Protein AF-A0A9N9QT59-F1 (afdb_monomer_lite)

InterPro domains:
  IPR048256 Tektin-like [PF03148] (142-280)

Structure (mmCIF, N/CA/C/O backbone):
data_AF-A0A9N9QT59-F1
#
_entry.id   AF-A0A9N9QT59-F1
#
loop_
_atom_site.group_PDB
_atom_site.id
_atom_site.type_symbol
_atom_site.label_atom_id
_atom_site.label_alt_id
_atom_site.label_comp_id
_atom_site.label_asym_id
_atom_site.label_entity_id
_atom_site.label_seq_id
_atom_site.pdbx_PDB_ins_code
_atom_site.Cartn_x
_atom_site.Cartn_y
_atom_site.Cartn_z
_atom_site.occupancy
_atom_site.B_iso_or_equiv
_atom_site.auth_seq_id
_atom_site.auth_comp_id
_atom_site.auth_asym_id
_atom_site.auth_atom_id
_atom_site.pdbx_PDB_model_num
ATOM 1 N N . MET A 1 1 ? -75.454 -5.378 49.233 1.00 40.62 1 MET A N 1
ATOM 2 C CA . MET A 1 1 ? -75.699 -3.968 48.861 1.00 40.62 1 MET A CA 1
ATOM 3 C C . MET A 1 1 ? -74.467 -3.458 48.138 1.00 40.62 1 MET A C 1
ATOM 5 O O . MET A 1 1 ? -73.363 -3.658 48.623 1.00 40.62 1 MET A O 1
ATOM 9 N N . PHE A 1 2 ? -74.668 -2.928 46.936 1.00 54.94 2 PHE A N 1
ATOM 10 C CA . PHE A 1 2 ? -73.637 -2.452 46.021 1.00 54.94 2 PHE A CA 1
ATOM 11 C C . PHE A 1 2 ? -72.918 -1.218 46.574 1.00 54.94 2 PHE A C 1
ATOM 13 O O . PHE A 1 2 ? -73.584 -0.258 46.935 1.00 54.94 2 PHE A O 1
ATOM 20 N N . CYS A 1 3 ? -71.586 -1.204 46.520 1.00 44.06 3 CYS A N 1
ATOM 21 C CA . CYS A 1 3 ? -70.824 0.040 46.405 1.00 44.06 3 CYS A CA 1
ATOM 22 C C . CYS A 1 3 ? -69.630 -0.184 45.471 1.00 44.06 3 CYS A C 1
ATOM 24 O O . CYS A 1 3 ? -68.513 -0.476 45.889 1.00 44.06 3 CYS A O 1
ATOM 26 N N . LYS A 1 4 ? -69.907 -0.064 44.165 1.00 53.88 4 LYS A N 1
ATOM 27 C CA . LYS A 1 4 ? -68.907 0.276 43.151 1.00 53.88 4 LYS A CA 1
ATOM 28 C C . LYS A 1 4 ? -68.477 1.719 43.427 1.00 53.88 4 LYS A C 1
ATOM 30 O O . LYS A 1 4 ? -69.173 2.643 43.021 1.00 53.88 4 LYS A O 1
ATOM 35 N N . SER A 1 5 ? -67.367 1.908 44.136 1.00 47.53 5 SER A N 1
ATOM 36 C CA . SER A 1 5 ? -66.719 3.217 44.224 1.00 47.53 5 SER A CA 1
ATOM 37 C C . SER A 1 5 ? -65.780 3.356 43.033 1.00 47.53 5 SER A C 1
ATOM 39 O O . SER A 1 5 ? -64.722 2.729 42.976 1.00 47.53 5 SER A O 1
ATOM 41 N N . GLY A 1 6 ? -66.232 4.117 42.039 1.00 54.16 6 GLY A N 1
ATOM 42 C CA . GLY A 1 6 ? -65.448 4.484 40.873 1.00 54.16 6 GLY A CA 1
ATOM 43 C C . GLY A 1 6 ? -64.295 5.396 41.271 1.00 54.16 6 GLY A C 1
ATOM 44 O O . GLY A 1 6 ? -64.511 6.522 41.707 1.00 54.16 6 GLY A O 1
ATOM 45 N N . TYR A 1 7 ? -63.070 4.920 41.066 1.00 52.06 7 TYR A N 1
ATOM 46 C CA . TYR A 1 7 ? -61.886 5.770 40.991 1.00 52.06 7 TYR A CA 1
ATOM 47 C C . TYR A 1 7 ? -61.733 6.273 39.552 1.00 52.06 7 TYR A C 1
ATOM 49 O O . TYR A 1 7 ? -60.868 5.834 38.801 1.00 52.06 7 TYR A O 1
ATOM 57 N N . LEU A 1 8 ? -62.616 7.188 39.160 1.00 51.44 8 LEU A N 1
ATOM 58 C CA . LEU A 1 8 ? -62.378 8.110 38.053 1.00 51.44 8 LEU A CA 1
ATOM 59 C C . LEU A 1 8 ? -61.827 9.392 38.682 1.00 51.44 8 LEU A C 1
ATOM 61 O O . LEU A 1 8 ? -62.557 10.079 39.389 1.00 51.44 8 LEU A O 1
ATOM 65 N N . GLY A 1 9 ? -60.541 9.685 38.471 1.00 50.44 9 GLY A N 1
ATOM 66 C CA . GLY A 1 9 ? -59.967 10.986 38.844 1.00 50.44 9 GLY A CA 1
ATOM 67 C C . GLY A 1 9 ? -58.707 10.976 39.710 1.00 50.44 9 GLY A C 1
ATOM 68 O O . GLY A 1 9 ? -58.413 11.989 40.337 1.00 50.44 9 GLY A O 1
ATOM 69 N N . CYS A 1 10 ? -57.933 9.887 39.767 1.00 51.69 10 CYS A N 1
ATOM 70 C CA . CYS A 1 10 ? -56.587 9.994 40.335 1.00 51.69 10 CYS A CA 1
ATOM 71 C C . CYS A 1 10 ? -55.632 10.547 39.266 1.00 51.69 10 CYS A C 1
ATOM 73 O O . CYS A 1 10 ? -55.245 9.828 38.345 1.00 51.69 10 CYS A O 1
ATOM 75 N N . ALA A 1 11 ? -55.251 11.821 39.398 1.00 54.81 11 ALA A N 1
ATOM 76 C CA . ALA A 1 11 ? -54.325 12.512 38.492 1.00 54.81 11 ALA A CA 1
ATOM 77 C C . ALA A 1 11 ? -52.958 11.807 38.341 1.00 54.81 11 ALA A C 1
ATOM 79 O O . ALA A 1 11 ? -52.277 12.004 37.342 1.00 54.81 11 ALA A O 1
ATOM 80 N N . ARG A 1 12 ? -52.600 10.909 39.273 1.00 56.69 12 ARG A N 1
ATOM 81 C CA . ARG A 1 12 ? -51.346 10.139 39.241 1.00 56.69 12 ARG A CA 1
ATOM 82 C C . ARG A 1 12 ? -51.179 9.262 37.998 1.00 56.69 12 ARG A C 1
ATOM 84 O O . ARG A 1 12 ? -50.060 9.087 37.545 1.00 56.69 12 ARG A O 1
ATOM 91 N N . GLY A 1 13 ? -52.267 8.755 37.413 1.00 67.94 13 GLY A N 1
ATOM 92 C CA . GLY A 1 13 ? -52.162 7.929 36.205 1.00 67.94 13 GLY A CA 1
ATOM 93 C C . GLY A 1 13 ? -51.775 8.720 34.952 1.00 67.94 13 GLY A C 1
ATOM 94 O O . GLY A 1 13 ? -51.190 8.160 34.030 1.00 67.94 13 GLY A O 1
ATOM 95 N N . VAL A 1 14 ? -52.090 10.019 34.912 1.00 79.00 14 VAL A N 1
ATOM 96 C CA . VAL A 1 14 ? -51.817 10.872 33.746 1.00 79.00 14 VAL A CA 1
ATOM 97 C C . VAL A 1 14 ? -50.344 11.276 33.702 1.00 79.00 14 VAL A C 1
ATOM 99 O O . VAL A 1 14 ? -49.752 11.266 32.626 1.00 79.00 14 VAL A O 1
ATOM 102 N N . ASP A 1 15 ? -49.737 11.559 34.857 1.00 82.19 15 ASP A N 1
ATOM 103 C CA . ASP A 1 15 ? -48.312 11.896 34.944 1.00 82.19 15 ASP A CA 1
ATOM 104 C C . ASP A 1 15 ? -47.415 10.688 34.628 1.00 82.19 15 ASP A C 1
ATOM 106 O O . ASP A 1 15 ? -46.435 10.826 33.895 1.00 82.19 15 ASP A O 1
ATOM 110 N N . ASP A 1 16 ? -47.791 9.488 35.085 1.00 81.62 16 ASP A N 1
ATOM 111 C CA . ASP A 1 16 ? -47.081 8.248 34.744 1.00 81.62 16 ASP A CA 1
ATOM 112 C C . ASP A 1 16 ? -47.167 7.945 33.238 1.00 81.62 16 ASP A C 1
ATOM 114 O O . ASP A 1 16 ? -46.166 7.599 32.608 1.00 81.62 16 ASP A O 1
ATOM 118 N N . LEU A 1 17 ? -48.347 8.131 32.630 1.00 79.94 17 LEU A N 1
ATOM 119 C CA . LEU A 1 17 ? -48.533 7.990 31.182 1.00 79.94 17 LEU A CA 1
ATOM 120 C C . LEU A 1 17 ? -47.731 9.027 30.392 1.00 79.94 17 LEU A C 1
ATOM 122 O O . LEU A 1 17 ? -47.165 8.683 29.355 1.00 79.94 17 LEU A O 1
ATOM 126 N N . ARG A 1 18 ? -47.652 10.272 30.875 1.00 88.25 18 ARG A N 1
ATOM 127 C CA . ARG A 1 18 ? -46.832 11.321 30.258 1.00 88.25 18 ARG A CA 1
ATOM 128 C C . ARG A 1 18 ? -45.346 10.965 30.327 1.00 88.25 18 ARG A C 1
ATOM 130 O O . ARG A 1 18 ? -44.682 11.013 29.304 1.00 88.25 18 ARG A O 1
ATOM 137 N N . CYS A 1 19 ? -44.854 10.502 31.474 1.00 88.50 19 CYS A N 1
ATOM 138 C CA . CYS A 1 19 ? -43.456 10.095 31.641 1.00 88.50 19 CYS A CA 1
ATOM 139 C C . CYS A 1 19 ? -43.079 8.901 30.740 1.00 88.50 19 CYS A C 1
ATOM 141 O O . CYS A 1 19 ? -42.007 8.880 30.136 1.00 88.50 19 CYS A O 1
ATOM 143 N N . ILE A 1 20 ? -43.979 7.920 30.593 1.00 88.88 20 ILE A N 1
ATOM 144 C CA . ILE A 1 20 ? -43.793 6.802 29.655 1.00 88.88 20 ILE A CA 1
ATOM 145 C C . ILE A 1 20 ? -43.789 7.300 28.205 1.00 88.88 20 ILE A C 1
ATOM 147 O O . ILE A 1 20 ? -42.952 6.853 27.425 1.00 88.88 20 ILE A O 1
ATOM 151 N N . ASN A 1 21 ? -44.695 8.217 27.848 1.00 91.75 21 ASN A N 1
ATOM 152 C CA . ASN A 1 21 ? -44.757 8.807 26.510 1.00 91.75 21 ASN A CA 1
ATOM 153 C C . ASN A 1 21 ? -43.477 9.584 26.179 1.00 91.75 21 ASN A C 1
ATOM 155 O O . ASN A 1 21 ? -42.891 9.358 25.126 1.00 91.75 21 ASN A O 1
ATOM 159 N N . ASP A 1 22 ? -43.000 10.417 27.103 1.00 93.50 22 ASP A N 1
ATOM 160 C CA . ASP A 1 22 ? -41.771 11.192 26.936 1.00 93.50 22 ASP A CA 1
ATOM 161 C C . ASP A 1 22 ? -40.551 10.273 26.787 1.00 93.50 22 ASP A C 1
ATOM 163 O O . ASP A 1 22 ? -39.707 10.505 25.923 1.00 93.50 22 ASP A O 1
ATOM 167 N N . ARG A 1 23 ? -40.482 9.179 27.562 1.00 94.56 23 ARG A N 1
ATOM 168 C CA . ARG A 1 23 ? -39.410 8.180 27.435 1.00 94.56 23 ARG A CA 1
ATOM 169 C C . ARG A 1 23 ? -39.451 7.451 26.092 1.00 94.56 23 ARG A C 1
ATOM 171 O O . ARG A 1 23 ? -38.413 7.301 25.462 1.00 94.56 23 ARG A O 1
ATOM 178 N N . LEU A 1 24 ? -40.633 7.016 25.650 1.00 89.94 24 LEU A N 1
ATOM 179 C CA . LEU A 1 24 ? -40.808 6.370 24.345 1.00 89.94 24 LEU A CA 1
ATOM 180 C C . LEU A 1 24 ? -40.475 7.325 23.196 1.00 89.94 24 LEU A C 1
ATOM 182 O O . LEU A 1 24 ? -39.818 6.915 22.248 1.00 89.94 24 LEU A O 1
ATOM 186 N N . ASN A 1 25 ? -40.876 8.594 23.285 1.00 90.44 25 ASN A N 1
ATOM 187 C CA . ASN A 1 25 ? -40.494 9.600 22.297 1.00 90.44 25 ASN A CA 1
ATOM 188 C C . ASN A 1 25 ? -38.979 9.823 22.283 1.00 90.44 25 ASN A C 1
ATOM 190 O O . ASN A 1 25 ? -38.409 9.939 21.203 1.00 90.44 25 ASN A O 1
ATOM 194 N N . ALA A 1 26 ? -38.320 9.848 23.445 1.00 91.81 26 ALA A N 1
ATOM 195 C CA . ALA A 1 26 ? -36.866 9.965 23.518 1.00 91.81 26 ALA A CA 1
ATOM 196 C C . ALA A 1 26 ? -36.163 8.760 22.868 1.00 91.81 26 ALA A C 1
ATOM 198 O O . ALA A 1 26 ? -35.286 8.962 22.035 1.00 91.81 26 ALA A O 1
ATOM 199 N N . GLU A 1 27 ? -36.604 7.532 23.170 1.00 90.00 27 GLU A N 1
ATOM 200 C CA . GLU A 1 27 ? -36.079 6.302 22.552 1.00 90.00 27 GLU A CA 1
ATOM 201 C C . GLU A 1 27 ? -36.305 6.289 21.029 1.00 90.00 27 GLU A C 1
ATOM 203 O O . GLU A 1 27 ? -35.400 5.942 20.275 1.00 90.00 27 GLU A O 1
ATOM 208 N N . VAL A 1 28 ? -37.481 6.712 20.548 1.00 88.19 28 VAL A N 1
ATOM 209 C CA . VAL A 1 28 ? -37.772 6.802 19.105 1.00 88.19 28 VAL A CA 1
ATOM 210 C C . VAL A 1 28 ? -36.888 7.847 18.422 1.00 88.19 28 VAL A C 1
ATOM 212 O O . VAL A 1 28 ? -36.381 7.592 17.332 1.00 88.19 28 VAL A O 1
ATOM 215 N N . VAL A 1 29 ? -36.677 9.011 19.041 1.00 87.00 29 VAL A N 1
ATOM 216 C CA . VAL A 1 29 ? -35.794 10.057 18.497 1.00 87.00 29 VAL A CA 1
ATOM 217 C C . VAL A 1 29 ? -34.340 9.583 18.459 1.00 87.00 29 VAL A C 1
ATOM 219 O O . VAL A 1 29 ? -33.665 9.800 17.455 1.00 87.00 29 VAL A O 1
ATOM 222 N N . GLU A 1 30 ? -33.866 8.901 19.502 1.00 87.75 30 GLU A N 1
ATOM 223 C CA . GLU A 1 30 ? -32.521 8.316 19.549 1.00 87.75 30 GLU A CA 1
ATOM 224 C C . GLU A 1 30 ? -32.339 7.261 18.449 1.00 87.75 30 GLU A C 1
ATOM 226 O O . GLU A 1 30 ? -31.386 7.332 17.678 1.00 87.75 30 GLU A O 1
ATOM 231 N N . GLN A 1 31 ? -33.313 6.364 18.276 1.00 84.81 31 GLN A N 1
ATOM 232 C CA . GLN A 1 31 ? -33.275 5.325 17.245 1.00 84.81 31 GLN A CA 1
ATOM 233 C C . GLN A 1 31 ? -33.327 5.900 15.815 1.00 84.81 31 GLN A C 1
ATOM 235 O O . GLN A 1 31 ? -32.670 5.385 14.906 1.00 84.81 31 GLN A O 1
ATOM 240 N N . ILE A 1 32 ? -34.080 6.988 15.599 1.00 82.75 32 ILE A N 1
ATOM 241 C CA . ILE A 1 32 ? -34.084 7.726 14.326 1.00 82.75 32 ILE A CA 1
ATOM 242 C C . ILE A 1 32 ? -32.719 8.379 14.080 1.00 82.75 32 ILE A C 1
ATOM 244 O O . ILE A 1 32 ? -32.212 8.289 12.962 1.00 82.75 32 ILE A O 1
ATOM 248 N N . ASN A 1 33 ? -32.112 8.993 15.099 1.00 83.56 33 ASN A N 1
ATOM 249 C CA . ASN A 1 33 ? -30.789 9.607 14.983 1.00 83.56 33 ASN A CA 1
ATOM 250 C C . ASN A 1 33 ? -29.703 8.568 14.673 1.00 83.56 33 ASN A C 1
ATOM 252 O O . ASN A 1 33 ? -28.940 8.773 13.733 1.00 83.56 33 ASN A O 1
ATOM 256 N N . 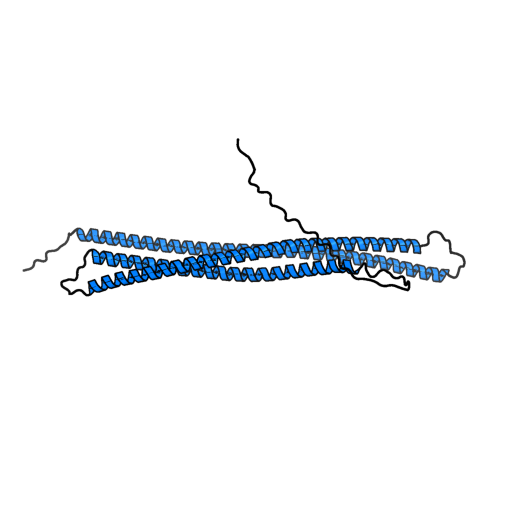GLU A 1 34 ? -29.680 7.429 15.372 1.00 81.56 34 GLU A N 1
ATOM 257 C CA . GLU A 1 34 ? -28.754 6.322 15.082 1.00 81.56 34 GLU A CA 1
ATOM 258 C C . GLU A 1 34 ? -28.930 5.806 13.642 1.00 81.56 34 GLU A C 1
ATOM 260 O O . GLU A 1 34 ? -27.958 5.559 12.924 1.00 81.56 34 GLU A O 1
ATOM 265 N N . SER A 1 35 ? -30.178 5.682 13.173 1.00 86.19 35 SER A N 1
ATOM 266 C CA . SER A 1 35 ? -30.457 5.273 11.794 1.00 86.19 35 SER A CA 1
ATOM 267 C C . SER A 1 35 ? -30.014 6.317 10.765 1.00 86.19 35 SER A C 1
ATOM 269 O O . SER A 1 35 ? -29.587 5.940 9.671 1.00 86.19 35 SER A O 1
ATOM 271 N N . GLN A 1 36 ? -30.137 7.611 11.070 1.00 85.12 36 GLN A N 1
ATOM 272 C CA . GLN A 1 36 ? -29.653 8.689 10.206 1.00 85.12 36 GLN A CA 1
ATOM 273 C C . GLN A 1 36 ? -28.125 8.718 10.161 1.00 85.12 36 GLN A C 1
ATOM 275 O O . GLN A 1 36 ? -27.559 8.844 9.077 1.00 85.12 36 GLN A O 1
ATOM 280 N N . GLU A 1 37 ? -27.459 8.528 11.298 1.00 84.12 37 GLU A N 1
ATOM 281 C CA . GLU A 1 37 ? -26.003 8.441 11.383 1.00 84.12 37 GLU A CA 1
ATOM 282 C C . GLU A 1 37 ? -25.465 7.264 10.560 1.00 84.12 37 GLU A C 1
ATOM 284 O O . GLU A 1 37 ? -24.579 7.447 9.726 1.00 84.12 37 GLU A O 1
ATOM 289 N N . LEU A 1 38 ? -26.075 6.080 10.678 1.00 78.06 38 LEU A N 1
ATOM 290 C CA . LEU A 1 38 ? -25.733 4.919 9.849 1.00 78.06 38 LEU A CA 1
ATOM 291 C C . LEU A 1 38 ? -25.952 5.171 8.350 1.00 78.06 38 LEU A C 1
ATOM 293 O O . LEU A 1 38 ? -25.146 4.727 7.528 1.00 78.06 38 LEU A O 1
ATOM 297 N N . MET A 1 39 ? -27.021 5.880 7.971 1.00 82.56 39 MET A N 1
ATOM 298 C CA . MET A 1 39 ? -27.234 6.277 6.574 1.00 82.56 39 MET A CA 1
ATOM 299 C C . MET A 1 39 ? -26.161 7.256 6.091 1.00 82.56 39 MET A C 1
ATOM 301 O O . MET A 1 39 ? -25.667 7.091 4.976 1.00 82.56 39 MET A O 1
ATOM 305 N N . MET A 1 40 ? -25.763 8.230 6.914 1.00 87.19 40 MET A N 1
ATOM 306 C CA . MET A 1 40 ? -24.689 9.166 6.574 1.00 87.19 40 MET A CA 1
ATOM 307 C C . MET A 1 40 ? -23.343 8.454 6.430 1.00 87.19 40 MET A C 1
ATOM 309 O O . MET A 1 40 ? -22.654 8.680 5.439 1.00 87.19 40 MET A O 1
ATOM 313 N N . ILE A 1 41 ? -22.992 7.548 7.352 1.00 81.25 41 ILE A N 1
ATOM 314 C CA . ILE A 1 41 ? -21.749 6.762 7.287 1.00 81.25 41 ILE A CA 1
ATOM 315 C C . ILE A 1 41 ? -21.728 5.893 6.023 1.00 81.25 41 ILE A C 1
ATOM 317 O O . ILE A 1 41 ? -20.723 5.871 5.315 1.00 81.25 41 ILE A O 1
ATOM 321 N N . ASN A 1 42 ? -22.837 5.225 5.687 1.00 78.88 42 ASN A N 1
ATOM 322 C CA . ASN A 1 42 ? -22.925 4.435 4.456 1.00 78.88 42 ASN A CA 1
ATOM 323 C C . ASN A 1 42 ? -22.854 5.300 3.188 1.00 78.88 42 ASN A C 1
ATOM 325 O O . ASN A 1 42 ? -22.199 4.899 2.225 1.00 78.88 42 ASN A O 1
ATOM 329 N N . SER A 1 43 ? -23.496 6.476 3.170 1.00 83.25 43 SER A N 1
ATOM 330 C CA . SER A 1 43 ? -23.393 7.414 2.041 1.00 83.25 43 SER A CA 1
ATOM 331 C C . SER A 1 43 ? -21.956 7.887 1.864 1.00 83.25 43 SER A C 1
ATOM 333 O O . SER A 1 43 ? -21.412 7.798 0.767 1.00 83.25 43 SER A O 1
ATOM 335 N N . PHE A 1 44 ? -21.308 8.286 2.960 1.00 83.50 44 PHE A N 1
ATOM 336 C CA . PHE A 1 44 ? -19.926 8.744 2.961 1.00 83.50 44 PHE A CA 1
ATOM 337 C C . PHE A 1 44 ? -18.954 7.646 2.515 1.00 83.50 44 PHE A C 1
ATOM 339 O O . PHE A 1 44 ? -18.100 7.887 1.666 1.00 83.50 44 PHE A O 1
ATOM 346 N N . ALA A 1 45 ? -19.108 6.418 3.018 1.00 75.56 45 ALA A N 1
ATOM 347 C CA . ALA A 1 45 ? -18.302 5.280 2.581 1.00 75.56 45 ALA A CA 1
ATOM 348 C C . ALA A 1 45 ? -18.490 5.002 1.081 1.00 75.56 45 ALA A C 1
ATOM 350 O O . ALA A 1 45 ? -17.518 4.743 0.370 1.00 75.56 45 ALA A O 1
ATOM 351 N N . ARG A 1 46 ? -19.725 5.106 0.571 1.00 83.06 46 ARG A N 1
ATOM 352 C CA . ARG A 1 46 ? -20.012 4.932 -0.858 1.00 83.06 46 ARG A CA 1
ATOM 353 C C . ARG A 1 46 ? -19.376 6.030 -1.709 1.00 83.06 46 ARG A C 1
ATOM 355 O O . ARG A 1 46 ? -18.762 5.716 -2.723 1.00 83.06 46 ARG A O 1
ATOM 362 N N . GLU A 1 47 ? -19.508 7.286 -1.299 1.00 85.50 47 GLU A N 1
ATOM 363 C CA . GLU A 1 47 ? -18.928 8.444 -1.986 1.00 85.50 47 GLU A CA 1
ATOM 364 C C . GLU A 1 47 ? -17.395 8.405 -1.969 1.00 85.50 47 GLU A C 1
ATOM 366 O O . GLU A 1 47 ? -16.765 8.646 -2.998 1.00 85.50 47 GLU A O 1
ATOM 371 N N . SER A 1 48 ? -16.794 8.020 -0.839 1.00 83.12 48 SER A N 1
ATOM 372 C CA . SER A 1 48 ? -15.347 7.829 -0.701 1.00 83.12 48 SER A CA 1
ATOM 373 C C . SER A 1 48 ? -14.835 6.724 -1.631 1.00 83.12 48 SER A C 1
ATOM 375 O O . SER A 1 48 ? -13.896 6.944 -2.398 1.00 83.12 48 SER A O 1
ATOM 377 N N . ASN A 1 49 ? -15.505 5.567 -1.655 1.00 85.69 49 ASN A N 1
ATOM 378 C CA . ASN A 1 49 ? -15.157 4.468 -2.559 1.00 85.69 49 ASN A CA 1
ATOM 379 C C . ASN A 1 49 ? -15.315 4.867 -4.036 1.00 85.69 49 ASN A C 1
ATOM 381 O O . ASN A 1 49 ? -14.471 4.532 -4.867 1.00 85.69 49 ASN A O 1
ATOM 385 N N . GLU A 1 50 ? -16.376 5.605 -4.378 1.00 88.75 50 GLU A N 1
ATOM 386 C CA . GLU A 1 50 ? -16.596 6.110 -5.736 1.00 88.75 50 GLU A CA 1
ATOM 387 C C . GLU A 1 50 ? -15.502 7.104 -6.153 1.00 88.75 50 GLU A C 1
ATOM 389 O O . GLU A 1 50 ? -15.010 7.042 -7.282 1.00 88.75 50 GLU A O 1
ATOM 394 N N . TYR A 1 51 ? -15.088 7.990 -5.246 1.00 89.19 51 TYR A N 1
ATOM 395 C CA . TYR A 1 51 ? -13.987 8.920 -5.478 1.00 89.19 51 TYR A CA 1
ATOM 396 C C . TYR A 1 51 ? -12.663 8.182 -5.705 1.00 89.19 51 TYR A C 1
ATOM 398 O O . TYR A 1 51 ? -12.003 8.421 -6.714 1.00 89.19 51 TYR A O 1
ATOM 406 N N . GLN A 1 52 ? -12.302 7.236 -4.831 1.00 80.81 52 GLN A N 1
ATOM 407 C CA . GLN A 1 52 ? -11.081 6.436 -4.984 1.00 80.81 52 GLN A CA 1
ATOM 408 C C . GLN A 1 52 ? -11.061 5.673 -6.313 1.00 80.81 52 GLN A C 1
ATOM 410 O O . GLN A 1 52 ? -10.051 5.670 -7.019 1.00 80.81 52 GLN A O 1
ATOM 415 N N . PHE A 1 53 ? -12.194 5.080 -6.700 1.00 84.06 53 PHE A N 1
ATOM 416 C CA . PHE A 1 53 ? -12.324 4.386 -7.977 1.00 84.06 53 PHE A CA 1
ATOM 417 C C . PHE A 1 53 ? -12.147 5.330 -9.175 1.00 84.06 53 PHE A C 1
ATOM 419 O O . PHE A 1 53 ? -11.424 5.001 -10.118 1.00 84.06 53 PHE A O 1
ATOM 426 N N . LYS A 1 54 ? -12.759 6.523 -9.138 1.00 91.06 54 LYS A N 1
ATOM 427 C CA . LYS A 1 54 ? -12.594 7.545 -10.185 1.00 91.06 54 LYS A CA 1
ATOM 428 C C . LYS A 1 54 ? -11.144 8.005 -10.305 1.00 91.06 54 LYS A C 1
ATOM 430 O O . LYS A 1 54 ? -10.639 8.070 -11.423 1.00 91.06 54 LYS A O 1
ATOM 435 N N . THR A 1 55 ? -10.474 8.259 -9.184 1.00 88.94 55 THR A N 1
ATOM 436 C CA . THR A 1 55 ? -9.060 8.659 -9.154 1.00 88.94 55 THR A CA 1
ATOM 437 C C . THR A 1 55 ? -8.169 7.573 -9.754 1.00 88.94 55 THR A C 1
ATOM 439 O O . THR A 1 55 ? -7.406 7.858 -10.672 1.00 88.94 55 THR A O 1
ATOM 442 N N . CYS A 1 56 ? -8.350 6.311 -9.351 1.00 89.12 56 CYS A N 1
ATOM 443 C CA . CYS A 1 56 ? -7.603 5.182 -9.914 1.00 89.12 56 CYS A CA 1
ATOM 444 C C . CYS A 1 56 ? -7.804 5.049 -11.436 1.00 89.12 56 CYS A C 1
ATOM 446 O O . CYS A 1 56 ? -6.851 4.842 -12.189 1.00 89.12 56 CYS A O 1
ATOM 448 N N . ILE A 1 57 ? -9.038 5.206 -11.930 1.00 88.56 57 ILE A N 1
ATOM 449 C CA . ILE A 1 57 ? -9.306 5.199 -13.375 1.00 88.56 57 ILE A CA 1
ATOM 450 C C . ILE A 1 57 ? -8.629 6.382 -14.073 1.00 88.56 57 ILE A C 1
ATOM 452 O O . ILE A 1 57 ? -8.052 6.205 -15.145 1.00 88.56 57 ILE A O 1
ATOM 456 N N . GLN A 1 58 ? -8.690 7.579 -13.492 1.00 94.25 58 GLN A N 1
ATOM 457 C CA . GLN A 1 58 ? -8.095 8.783 -14.067 1.00 94.25 58 GLN A CA 1
ATOM 458 C C . GLN A 1 58 ? -6.567 8.681 -14.166 1.00 94.25 58 GLN A C 1
ATOM 460 O O . GLN A 1 58 ? -5.997 9.073 -15.189 1.00 94.25 58 GLN A O 1
ATOM 465 N N . GLU A 1 59 ? -5.912 8.108 -13.157 1.00 87.06 59 GLU A N 1
ATOM 466 C CA . GLU A 1 59 ? -4.479 7.798 -13.181 1.00 87.06 59 GLU A CA 1
ATOM 467 C C . GLU A 1 59 ? -4.158 6.822 -14.314 1.00 87.06 59 GLU A C 1
ATOM 469 O O . GLU A 1 59 ? -3.325 7.118 -15.168 1.00 87.06 59 GLU A O 1
ATOM 474 N N . ARG A 1 60 ? -4.911 5.720 -14.432 1.00 90.69 60 ARG A N 1
ATOM 475 C CA . ARG A 1 60 ? -4.714 4.750 -15.522 1.00 90.69 60 ARG A CA 1
ATOM 476 C C . ARG A 1 60 ? -4.944 5.346 -16.911 1.00 90.69 60 ARG A C 1
ATOM 478 O O . ARG A 1 60 ? -4.237 4.989 -17.851 1.00 90.69 60 ARG A O 1
ATOM 485 N N . ILE A 1 61 ? -5.924 6.236 -17.073 1.00 91.56 61 ILE A N 1
ATOM 486 C CA . ILE A 1 61 ? -6.157 6.950 -18.340 1.00 91.56 61 ILE A CA 1
ATOM 487 C C . ILE A 1 61 ? -4.973 7.869 -18.656 1.00 91.56 61 ILE A C 1
ATOM 489 O O . ILE A 1 61 ? -4.525 7.909 -19.804 1.00 91.56 61 ILE A O 1
ATOM 493 N N . SER A 1 62 ? -4.449 8.569 -17.649 1.00 89.62 62 SER A N 1
ATOM 494 C CA . SER A 1 62 ? -3.267 9.429 -17.784 1.00 89.62 62 SER A CA 1
ATOM 495 C C . SER A 1 62 ? -2.034 8.619 -18.192 1.00 89.62 62 SER A C 1
ATOM 497 O O . SER A 1 62 ? -1.331 9.003 -19.130 1.00 89.62 62 SER A O 1
ATOM 499 N N . ASP A 1 63 ? -1.832 7.449 -17.587 1.00 89.94 63 ASP A N 1
ATOM 500 C CA . ASP A 1 63 ? -0.757 6.528 -17.951 1.00 89.94 63 ASP A CA 1
ATOM 501 C C . ASP A 1 63 ? -0.898 6.054 -19.400 1.00 89.94 63 ASP A C 1
ATOM 503 O O . ASP A 1 63 ? 0.052 6.161 -20.177 1.00 89.94 63 ASP A O 1
ATOM 507 N N . ILE A 1 64 ? -2.086 5.594 -19.811 1.00 92.25 64 ILE A N 1
ATOM 508 C CA . ILE A 1 64 ? -2.352 5.165 -21.196 1.00 92.25 64 ILE A CA 1
ATOM 509 C C . ILE A 1 64 ? -2.082 6.307 -22.186 1.00 92.25 64 ILE A C 1
ATOM 511 O O . ILE A 1 64 ? -1.481 6.081 -23.240 1.00 92.25 64 ILE A O 1
ATOM 515 N N . ALA A 1 65 ? -2.488 7.535 -21.856 1.00 91.69 65 ALA A N 1
ATOM 516 C CA . ALA A 1 65 ? -2.222 8.707 -22.684 1.00 91.69 65 ALA A CA 1
ATOM 517 C C . ALA A 1 65 ? -0.715 8.999 -22.799 1.00 91.69 65 ALA A C 1
ATOM 519 O O . ALA A 1 65 ? -0.234 9.299 -23.894 1.00 91.69 65 ALA A O 1
ATOM 520 N N . SER A 1 66 ? 0.042 8.846 -21.707 1.00 89.94 66 SER A N 1
ATOM 521 C CA . SER A 1 66 ? 1.499 9.017 -21.715 1.00 89.94 66 SER A CA 1
ATOM 522 C C . SER A 1 66 ? 2.194 7.978 -22.606 1.00 89.94 66 SER A C 1
ATOM 524 O O . SER A 1 66 ? 3.033 8.331 -23.438 1.00 89.94 66 SER A O 1
ATOM 526 N N . TRP A 1 67 ? 1.778 6.708 -22.528 1.00 95.69 67 TRP A N 1
ATOM 527 C CA . TRP A 1 67 ? 2.312 5.633 -23.365 1.00 95.69 67 TRP A CA 1
ATOM 528 C C . TRP A 1 67 ? 1.988 5.836 -24.838 1.00 95.69 67 TRP A C 1
ATOM 530 O O . TRP A 1 67 ? 2.843 5.611 -25.693 1.00 95.69 67 TRP A O 1
ATOM 540 N N . ARG A 1 68 ? 0.779 6.311 -25.150 1.00 94.75 68 ARG A N 1
ATOM 541 C CA . ARG A 1 68 ? 0.398 6.650 -26.523 1.00 94.75 68 ARG A CA 1
ATOM 542 C C . ARG A 1 68 ? 1.355 7.676 -27.132 1.00 94.75 68 ARG A C 1
ATOM 544 O O . ARG A 1 68 ? 1.804 7.472 -28.256 1.00 94.75 68 ARG A O 1
ATOM 551 N N . TRP A 1 69 ? 1.707 8.726 -26.391 1.00 95.50 69 TRP A N 1
ATOM 552 C CA . TRP A 1 69 ? 2.661 9.733 -26.862 1.00 95.50 69 TRP A CA 1
ATOM 553 C C . TRP A 1 69 ? 4.047 9.133 -27.134 1.00 95.50 69 TRP A C 1
ATOM 555 O O . TRP A 1 69 ? 4.649 9.408 -28.171 1.00 95.50 69 TRP A O 1
ATOM 565 N N . VAL A 1 70 ? 4.529 8.253 -26.248 1.00 93.62 70 VAL A N 1
ATOM 566 C CA . VAL A 1 70 ? 5.805 7.540 -26.440 1.00 93.62 70 VAL A CA 1
ATOM 567 C C . VAL A 1 70 ? 5.777 6.686 -27.710 1.00 93.62 70 VAL A C 1
ATOM 569 O O . VAL A 1 70 ? 6.739 6.697 -28.479 1.00 93.62 70 VAL A O 1
ATOM 572 N N . PHE A 1 71 ? 4.683 5.966 -27.967 1.00 93.69 71 PHE A N 1
ATOM 573 C CA . PHE A 1 71 ? 4.547 5.163 -29.184 1.00 93.69 71 PHE A CA 1
ATOM 574 C C . PHE A 1 71 ? 4.463 6.016 -30.453 1.00 93.69 71 PHE A C 1
ATOM 576 O O . PHE A 1 71 ? 5.067 5.650 -31.460 1.00 93.69 71 PHE A O 1
ATOM 583 N N . GLU A 1 72 ? 3.768 7.153 -30.415 1.00 96.62 72 GLU A N 1
ATOM 584 C CA . GLU A 1 72 ? 3.702 8.090 -31.543 1.00 96.62 72 GLU A CA 1
ATOM 585 C C . GLU A 1 72 ? 5.087 8.688 -31.861 1.00 96.62 72 GLU A C 1
ATOM 587 O O . GLU A 1 72 ? 5.493 8.706 -33.026 1.00 96.62 72 GLU A O 1
ATOM 592 N N . ASP A 1 73 ? 5.863 9.090 -30.847 1.00 95.69 73 ASP A N 1
ATOM 593 C CA . ASP A 1 73 ? 7.241 9.578 -31.018 1.00 95.69 73 ASP A CA 1
ATOM 594 C C . ASP A 1 73 ? 8.178 8.488 -31.566 1.00 95.69 73 ASP A C 1
ATOM 596 O O . ASP A 1 73 ? 8.910 8.724 -32.531 1.00 95.69 73 ASP A O 1
ATOM 600 N N . LEU A 1 74 ? 8.118 7.267 -31.022 1.00 94.00 74 LEU A N 1
ATOM 601 C CA . LEU A 1 74 ? 8.902 6.136 -31.531 1.00 94.00 74 LEU A CA 1
ATOM 602 C C . LEU A 1 74 ? 8.540 5.797 -32.980 1.00 94.00 74 LEU A C 1
ATOM 604 O O . LEU A 1 74 ? 9.435 5.597 -33.802 1.00 94.00 74 LEU A O 1
ATOM 608 N N . SER A 1 75 ? 7.247 5.771 -33.310 1.00 96.69 75 SER A N 1
ATOM 609 C CA . SER A 1 75 ? 6.772 5.531 -34.674 1.00 96.69 75 SER A CA 1
ATOM 610 C C . SER A 1 75 ? 7.281 6.603 -35.637 1.00 96.69 75 SER A C 1
ATOM 612 O O . SER A 1 75 ? 7.706 6.278 -36.747 1.00 96.69 75 SER A O 1
ATOM 614 N N . LYS A 1 76 ? 7.279 7.876 -35.221 1.00 96.44 76 LYS A N 1
ATOM 615 C CA . LYS A 1 76 ? 7.806 8.985 -36.023 1.00 96.44 76 LYS A CA 1
ATOM 616 C C . LYS A 1 76 ? 9.305 8.830 -36.280 1.00 96.44 76 LYS A C 1
ATOM 618 O O . LYS A 1 76 ? 9.727 8.890 -37.432 1.00 96.44 76 LYS A O 1
ATOM 623 N N . ARG A 1 77 ? 10.100 8.560 -35.240 1.00 91.88 77 ARG A N 1
ATOM 624 C CA . ARG A 1 77 ? 11.555 8.352 -35.376 1.00 91.88 77 ARG A CA 1
ATOM 625 C C . ARG A 1 77 ? 11.889 7.147 -36.247 1.00 91.88 77 ARG A C 1
ATOM 627 O O . ARG A 1 77 ? 12.833 7.200 -37.030 1.00 91.88 77 ARG A O 1
ATOM 634 N N . LEU A 1 78 ? 11.115 6.068 -36.131 1.00 96.19 78 LEU A N 1
ATOM 635 C CA . LEU A 1 78 ? 11.280 4.891 -36.980 1.00 96.19 78 LEU A CA 1
ATOM 636 C C . LEU A 1 78 ? 11.003 5.232 -38.449 1.00 96.19 78 LEU A C 1
ATOM 638 O O . LEU A 1 78 ? 11.755 4.815 -39.326 1.00 96.19 78 LEU A O 1
ATOM 642 N N . HIS A 1 79 ? 9.963 6.022 -38.719 1.00 97.25 79 HIS A N 1
ATOM 643 C CA . HIS A 1 79 ? 9.649 6.483 -40.068 1.00 97.25 79 HIS A CA 1
ATOM 644 C C . HIS A 1 79 ? 10.757 7.377 -40.648 1.00 97.25 79 HIS A C 1
ATOM 646 O O . HIS A 1 79 ? 11.198 7.150 -41.772 1.00 97.25 79 HIS A O 1
ATOM 652 N N . GLU A 1 80 ? 11.269 8.332 -39.868 1.00 94.50 80 GLU A N 1
ATOM 653 C CA . GLU A 1 80 ? 12.400 9.186 -40.261 1.00 94.50 80 GLU A CA 1
ATOM 654 C C . GLU A 1 80 ? 13.662 8.364 -40.570 1.00 94.50 80 GLU A C 1
ATOM 656 O O . GLU A 1 80 ? 14.334 8.615 -41.571 1.00 94.50 80 GLU A O 1
ATOM 661 N N . ALA A 1 81 ? 13.957 7.337 -39.766 1.00 91.56 81 ALA A N 1
ATOM 662 C CA . ALA A 1 81 ? 15.081 6.434 -40.007 1.00 91.56 81 ALA A CA 1
ATOM 663 C C . ALA A 1 81 ? 14.906 5.607 -41.294 1.00 91.56 81 ALA A C 1
ATOM 665 O O . ALA A 1 81 ? 15.864 5.429 -42.047 1.00 91.56 81 ALA A O 1
ATOM 666 N N . ILE A 1 82 ? 13.688 5.131 -41.578 1.00 95.75 82 ILE A N 1
ATOM 667 C CA . ILE A 1 82 ? 13.373 4.422 -42.827 1.00 95.75 82 ILE A CA 1
ATOM 668 C C . ILE A 1 82 ? 13.595 5.338 -44.038 1.00 95.75 82 ILE A C 1
ATOM 670 O O . ILE A 1 82 ? 14.197 4.908 -45.022 1.00 95.75 82 ILE A O 1
ATOM 674 N N . GLU A 1 83 ? 13.141 6.590 -43.981 1.00 96.62 83 GLU A N 1
ATOM 675 C CA . GLU A 1 83 ? 13.335 7.547 -45.076 1.00 96.62 83 GLU A CA 1
ATOM 676 C C . GLU A 1 83 ? 14.813 7.919 -45.270 1.00 96.62 83 GLU A C 1
ATOM 678 O O . GLU A 1 83 ? 15.288 7.970 -46.407 1.00 96.62 83 GLU A O 1
ATOM 683 N N . ALA A 1 84 ? 15.577 8.076 -44.185 1.00 90.44 84 ALA A N 1
ATOM 684 C CA . ALA A 1 84 ? 17.023 8.284 -44.259 1.00 90.44 84 ALA A CA 1
ATOM 685 C C . ALA A 1 84 ? 17.738 7.103 -44.945 1.00 90.44 84 ALA A C 1
ATOM 687 O O . ALA A 1 84 ? 18.522 7.309 -45.872 1.00 90.44 84 ALA A O 1
ATOM 688 N N . LEU A 1 85 ? 17.403 5.863 -44.570 1.00 92.38 85 LEU A N 1
ATOM 689 C CA . LEU A 1 85 ? 17.966 4.661 -45.196 1.00 92.38 85 LEU A CA 1
ATOM 690 C C . LEU A 1 85 ? 17.603 4.546 -46.682 1.00 92.38 85 LEU A C 1
ATOM 692 O O . LEU A 1 85 ? 18.440 4.150 -47.493 1.00 92.38 85 LEU A O 1
ATOM 696 N N . LYS A 1 86 ? 16.376 4.914 -47.074 1.00 94.88 86 LYS A N 1
ATOM 697 C CA . LYS A 1 86 ? 15.987 4.966 -48.494 1.00 94.88 86 LYS A CA 1
ATOM 698 C C . LYS A 1 86 ? 16.810 5.993 -49.269 1.00 94.88 86 LYS A C 1
ATOM 700 O O . LYS A 1 86 ? 17.210 5.717 -50.400 1.00 94.88 86 LYS A O 1
ATOM 705 N N . TYR A 1 87 ? 17.062 7.162 -48.681 1.00 93.50 87 TYR A N 1
ATOM 706 C CA . TYR A 1 87 ? 17.897 8.190 -49.297 1.00 93.50 87 TYR A CA 1
ATOM 707 C C . TYR A 1 87 ? 19.336 7.695 -49.501 1.00 93.50 87 TYR A C 1
ATOM 709 O O . TYR A 1 87 ? 19.870 7.808 -50.605 1.00 93.50 87 TYR A O 1
ATOM 717 N N . GLU A 1 88 ? 19.932 7.069 -48.483 1.00 92.06 88 GLU A N 1
ATOM 718 C CA . GLU A 1 88 ? 21.269 6.468 -48.577 1.00 92.06 88 GLU A CA 1
ATOM 719 C C . GLU A 1 88 ? 21.329 5.353 -49.628 1.00 92.06 88 GLU A C 1
ATOM 721 O O . GLU A 1 88 ? 22.236 5.337 -50.460 1.00 92.06 88 GLU A O 1
ATOM 726 N N . HIS A 1 89 ? 20.333 4.462 -49.657 1.00 92.75 89 HIS A N 1
ATOM 727 C CA . HIS A 1 89 ? 20.231 3.409 -50.668 1.00 92.75 89 HIS A CA 1
ATOM 728 C C . HIS A 1 89 ? 20.179 3.983 -52.092 1.00 92.75 89 HIS A C 1
ATOM 730 O O . HIS A 1 89 ? 20.894 3.516 -52.980 1.00 92.75 89 HIS A O 1
ATOM 736 N N . ASN A 1 90 ? 19.374 5.026 -52.311 1.00 93.81 90 ASN A N 1
ATOM 737 C CA . ASN A 1 90 ? 19.283 5.699 -53.605 1.00 93.81 90 ASN A CA 1
ATOM 738 C C . ASN A 1 90 ? 20.608 6.371 -53.999 1.00 93.81 90 ASN A C 1
ATOM 740 O O . ASN A 1 90 ? 21.005 6.276 -55.158 1.00 93.81 90 ASN A O 1
ATOM 744 N N . ALA A 1 91 ? 21.298 7.016 -53.054 1.00 87.69 91 ALA A N 1
ATOM 745 C CA . ALA A 1 91 ? 22.599 7.633 -53.300 1.00 87.69 91 ALA A CA 1
ATOM 746 C C . ALA A 1 91 ? 23.661 6.588 -53.678 1.00 87.69 91 ALA A C 1
ATOM 748 O O . ALA A 1 91 ? 24.384 6.769 -54.657 1.00 87.69 91 ALA A O 1
ATOM 749 N N . LEU A 1 92 ? 23.712 5.464 -52.956 1.00 89.56 92 LEU A N 1
ATOM 750 C CA . LEU A 1 92 ? 24.617 4.356 -53.265 1.00 89.56 92 LEU A CA 1
ATOM 751 C C . LEU A 1 92 ? 24.319 3.739 -54.632 1.00 89.56 92 LEU A C 1
ATOM 753 O O . LEU A 1 92 ? 25.253 3.452 -55.375 1.00 89.56 92 LEU A O 1
ATOM 757 N N . ARG A 1 93 ? 23.041 3.585 -55.002 1.00 94.81 93 ARG A N 1
ATOM 758 C CA . ARG A 1 93 ? 22.656 3.107 -56.336 1.00 94.81 93 ARG A CA 1
ATOM 759 C C . ARG A 1 93 ? 23.212 4.008 -57.443 1.00 94.81 93 ARG A C 1
ATOM 761 O O . ARG A 1 93 ? 23.798 3.486 -58.381 1.00 94.81 93 ARG A O 1
ATOM 768 N N . VAL A 1 94 ? 23.107 5.333 -57.304 1.00 93.62 94 VAL A N 1
ATOM 769 C CA . VAL A 1 94 ? 23.671 6.290 -58.280 1.00 93.62 94 VAL A CA 1
ATOM 770 C C . VAL A 1 94 ? 25.196 6.167 -58.371 1.00 93.62 94 VAL A C 1
ATOM 772 O O . VAL A 1 94 ? 25.756 6.220 -59.463 1.00 93.62 94 VAL A O 1
ATOM 775 N N . VAL A 1 95 ? 25.885 5.976 -57.241 1.00 90.62 95 VAL A N 1
ATOM 776 C CA . VAL A 1 95 ? 27.341 5.744 -57.233 1.00 90.62 95 VAL A CA 1
ATOM 777 C C . VAL A 1 95 ? 27.695 4.447 -57.963 1.00 90.62 95 VAL A C 1
ATOM 779 O O . VAL A 1 95 ? 28.630 4.441 -58.758 1.00 90.62 95 VAL A O 1
ATOM 782 N N . VAL A 1 96 ? 26.942 3.367 -57.736 1.00 89.25 96 VAL A N 1
ATOM 783 C CA . VAL A 1 96 ? 27.141 2.088 -58.434 1.00 89.25 96 VAL A CA 1
ATOM 784 C C . VAL A 1 96 ? 26.908 2.242 -59.935 1.00 89.25 96 VAL A C 1
ATOM 786 O O . VAL A 1 96 ? 27.759 1.823 -60.709 1.00 89.25 96 VAL A O 1
ATOM 789 N N . GLU A 1 97 ? 25.810 2.878 -60.350 1.00 92.69 97 GLU A N 1
ATOM 790 C CA . GLU A 1 97 ? 25.514 3.157 -61.764 1.00 92.69 97 GLU A CA 1
ATOM 791 C C . GLU A 1 97 ? 26.641 3.961 -62.424 1.00 92.69 97 GLU A C 1
ATOM 793 O O . GLU A 1 97 ? 27.076 3.629 -63.524 1.00 92.69 97 GLU A O 1
ATOM 798 N N . ARG A 1 98 ? 27.177 4.968 -61.724 1.00 91.06 98 ARG A N 1
ATOM 799 C CA . ARG A 1 98 ? 28.317 5.752 -62.201 1.00 91.06 98 ARG A CA 1
ATOM 800 C C . ARG A 1 98 ? 29.584 4.910 -62.352 1.00 91.06 98 ARG A C 1
ATOM 802 O O . ARG A 1 98 ? 30.247 5.025 -63.373 1.00 91.06 98 ARG A O 1
ATOM 809 N N . ILE A 1 99 ? 29.925 4.086 -61.360 1.00 86.94 99 ILE A N 1
ATOM 810 C CA . ILE A 1 99 ? 31.111 3.214 -61.419 1.00 86.94 99 ILE A CA 1
ATOM 811 C C . ILE A 1 99 ? 30.977 2.211 -62.566 1.00 86.94 99 ILE A C 1
ATOM 813 O O . ILE A 1 99 ? 31.944 1.977 -63.281 1.00 86.94 99 ILE A O 1
ATOM 817 N N . VAL A 1 100 ? 29.790 1.629 -62.757 1.00 91.50 100 VAL A N 1
ATOM 818 C CA . VAL A 1 100 ? 29.521 0.723 -63.881 1.00 91.50 100 VAL A CA 1
ATOM 819 C C . VAL A 1 100 ? 29.729 1.449 -65.211 1.00 91.50 100 VAL A C 1
ATOM 821 O O . VAL A 1 100 ? 30.451 0.930 -66.055 1.00 91.50 100 VAL A O 1
ATOM 824 N N . GLY A 1 101 ? 29.198 2.668 -65.360 1.00 89.25 101 GLY A N 1
ATOM 825 C CA . GLY A 1 101 ? 29.426 3.495 -66.548 1.00 89.25 101 GLY A CA 1
ATOM 826 C C . GLY A 1 101 ? 30.904 3.827 -66.778 1.00 89.25 101 GLY A C 1
ATOM 827 O O . GLY A 1 101 ? 31.408 3.619 -67.871 1.00 89.25 101 GLY A O 1
ATOM 828 N N . GLU A 1 102 ? 31.636 4.247 -65.740 1.00 87.00 102 GLU A N 1
ATOM 829 C CA . GLU A 1 102 ? 33.079 4.520 -65.835 1.00 87.00 102 GLU A CA 1
ATOM 830 C C . GLU A 1 102 ? 33.878 3.258 -66.213 1.00 87.00 102 GLU A C 1
ATOM 832 O O . GLU A 1 102 ? 34.827 3.343 -66.989 1.00 87.00 102 GLU A O 1
ATOM 837 N N . ILE A 1 103 ? 33.502 2.076 -65.705 1.00 81.75 103 ILE A N 1
ATOM 838 C CA . ILE A 1 103 ? 34.119 0.796 -66.088 1.00 81.75 103 ILE A CA 1
ATOM 839 C C . ILE A 1 103 ? 33.838 0.475 -67.558 1.00 81.75 103 ILE A C 1
ATOM 841 O O . ILE A 1 103 ? 34.753 0.042 -68.256 1.00 81.75 103 ILE A O 1
ATOM 845 N N . GLU A 1 104 ? 32.608 0.664 -68.034 1.00 87.31 104 GLU A N 1
ATOM 846 C CA . GLU A 1 104 ? 32.233 0.436 -69.435 1.00 87.31 104 GLU A CA 1
ATOM 847 C C . GLU A 1 104 ? 32.962 1.409 -70.374 1.00 87.31 104 GLU A C 1
ATOM 849 O O . GLU A 1 104 ? 33.593 0.973 -71.344 1.00 87.31 104 GLU A O 1
ATOM 854 N N . ASP A 1 105 ? 32.971 2.699 -70.031 1.00 82.44 105 ASP A N 1
ATOM 855 C CA . ASP A 1 105 ? 33.674 3.754 -70.757 1.00 82.44 105 ASP A CA 1
ATOM 856 C C . ASP A 1 105 ? 35.178 3.457 -70.806 1.00 82.44 105 ASP A C 1
ATOM 858 O O . ASP A 1 105 ? 35.753 3.375 -71.890 1.00 82.44 105 ASP A O 1
ATOM 862 N N . HIS A 1 106 ? 35.823 3.177 -69.667 1.00 77.88 106 HIS A N 1
ATOM 863 C CA . HIS A 1 106 ? 37.247 2.832 -69.622 1.00 77.88 106 HIS A CA 1
ATOM 864 C C . HIS A 1 106 ? 37.567 1.487 -70.275 1.00 77.88 106 HIS A C 1
ATOM 866 O O . HIS A 1 106 ? 38.633 1.350 -70.870 1.00 77.88 106 HIS A O 1
ATOM 872 N N . SER A 1 107 ? 36.673 0.501 -70.214 1.00 77.38 107 SER A N 1
ATOM 873 C CA . SER A 1 107 ? 36.826 -0.752 -70.960 1.00 77.38 107 SER A CA 1
ATOM 874 C C . SER A 1 107 ? 36.786 -0.509 -72.471 1.00 77.38 107 SER A C 1
ATOM 876 O O . SER A 1 107 ? 37.438 -1.245 -73.214 1.00 77.38 107 SER A O 1
ATOM 878 N N . SER A 1 108 ? 36.048 0.503 -72.934 1.00 70.94 108 SER A N 1
ATOM 879 C CA . SER A 1 108 ? 36.023 0.918 -74.341 1.00 70.94 108 SER A CA 1
ATOM 880 C C . SER A 1 108 ? 37.231 1.797 -74.723 1.00 70.94 108 SER A C 1
ATOM 882 O O . SER A 1 108 ? 37.825 1.610 -75.790 1.00 70.94 108 SER A O 1
ATOM 884 N N . ASP A 1 109 ? 37.678 2.668 -73.812 1.00 59.03 109 ASP A N 1
ATOM 885 C CA . ASP A 1 109 ? 38.784 3.617 -73.994 1.00 59.03 109 ASP A CA 1
ATOM 886 C C . ASP A 1 109 ? 40.178 3.034 -73.710 1.00 59.03 109 ASP A C 1
ATOM 888 O O . ASP A 1 109 ? 41.180 3.604 -74.152 1.00 59.03 109 ASP A O 1
ATOM 892 N N . ALA A 1 110 ? 40.284 1.860 -73.076 1.00 50.34 110 ALA A N 1
ATOM 893 C CA . ALA A 1 110 ? 41.541 1.127 -72.855 1.00 50.34 110 ALA A CA 1
ATOM 894 C C . ALA A 1 110 ? 42.284 0.742 -74.158 1.00 50.34 110 ALA A C 1
ATOM 896 O O . ALA A 1 110 ? 43.374 0.172 -74.115 1.00 50.34 110 ALA A O 1
ATOM 897 N N . SER A 1 111 ? 41.742 1.107 -75.324 1.00 50.56 111 SER A N 1
ATOM 898 C CA . SER A 1 111 ? 42.424 1.070 -76.621 1.00 50.56 111 SER A CA 1
ATOM 899 C C . SER A 1 111 ? 43.313 2.296 -76.908 1.00 50.56 111 SER A C 1
ATOM 901 O O . SER A 1 111 ? 43.971 2.328 -77.949 1.00 50.56 111 SER A O 1
ATOM 903 N N . ARG A 1 112 ? 43.357 3.323 -76.043 1.00 52.41 112 ARG A N 1
ATOM 904 C CA . ARG A 1 112 ? 44.179 4.531 -76.259 1.00 52.41 112 ARG A CA 1
ATOM 905 C C . ARG A 1 112 ? 45.268 4.714 -75.189 1.00 52.41 112 ARG A C 1
ATOM 907 O O . ARG A 1 112 ? 44.958 4.998 -74.035 1.00 52.41 112 ARG A O 1
ATOM 914 N N . PRO A 1 113 ? 46.561 4.616 -75.559 1.00 40.31 113 PRO A N 1
ATOM 915 C CA . PRO A 1 113 ? 47.672 4.875 -74.644 1.00 40.31 113 PRO A CA 1
ATOM 916 C C . PRO A 1 113 ? 47.808 6.376 -74.341 1.00 40.31 113 PRO A C 1
ATOM 918 O O . PRO A 1 113 ? 47.923 7.169 -75.275 1.00 40.31 113 PRO A O 1
ATOM 921 N N . GLY A 1 114 ? 47.880 6.765 -73.058 1.00 53.28 114 GLY A N 1
ATOM 922 C CA . GLY A 1 114 ? 48.494 8.050 -72.674 1.00 53.28 114 GLY A CA 1
ATOM 923 C C . GLY A 1 114 ? 47.866 8.904 -71.562 1.00 53.28 114 GLY A C 1
ATOM 924 O O . GLY A 1 114 ? 48.349 10.012 -71.360 1.00 53.28 114 GLY A O 1
ATOM 925 N N . ALA A 1 115 ? 46.842 8.464 -70.826 1.00 49.19 115 ALA A N 1
ATOM 926 C CA . ALA A 1 115 ? 46.146 9.329 -69.860 1.00 49.19 115 ALA A CA 1
ATOM 927 C C . ALA A 1 115 ? 46.396 8.941 -68.390 1.00 49.19 115 ALA A C 1
ATOM 929 O O . ALA A 1 115 ? 45.518 8.416 -67.718 1.00 49.19 115 ALA A O 1
ATOM 930 N N . LEU A 1 116 ? 47.590 9.227 -67.866 1.00 41.97 116 LEU A N 1
ATOM 931 C CA . LEU A 1 116 ? 47.808 9.326 -66.418 1.00 41.97 116 LEU A CA 1
ATOM 932 C C . LEU A 1 116 ? 48.437 10.687 -66.130 1.00 41.97 116 LEU A C 1
ATOM 934 O O . LEU A 1 116 ? 49.645 10.872 -66.258 1.00 41.97 116 LEU A O 1
ATOM 938 N N . CYS A 1 117 ? 47.589 11.655 -65.788 1.00 46.03 117 CYS A N 1
ATOM 939 C CA . CYS A 1 117 ? 48.012 12.963 -65.309 1.00 46.03 117 CYS A CA 1
ATOM 940 C C . CYS A 1 117 ? 47.871 12.976 -63.774 1.00 46.03 117 CYS A C 1
ATOM 942 O O . CYS A 1 117 ? 46.752 12.835 -63.278 1.00 46.03 117 CYS A O 1
ATOM 944 N N . PRO A 1 118 ? 48.964 13.109 -63.003 1.00 54.03 118 PRO A N 1
ATOM 945 C CA . PRO A 1 118 ? 48.924 13.159 -61.546 1.00 54.03 118 PRO A CA 1
ATOM 946 C C . PRO A 1 118 ? 48.517 14.565 -61.089 1.00 54.03 118 PRO A C 1
ATOM 948 O O . PRO A 1 118 ? 49.350 15.398 -60.744 1.00 54.03 118 PRO A O 1
ATOM 951 N N . MET A 1 119 ? 47.218 14.845 -61.114 1.00 53.78 119 MET A N 1
ATOM 952 C CA . MET A 1 119 ? 46.618 16.019 -60.481 1.00 53.78 119 MET A CA 1
ATOM 953 C C . MET A 1 119 ? 45.363 15.543 -59.753 1.00 53.78 119 MET A C 1
ATOM 955 O O . MET A 1 119 ? 44.372 15.195 -60.388 1.00 53.78 119 MET A O 1
ATOM 959 N N . THR A 1 120 ? 45.456 15.494 -58.419 1.00 57.28 120 THR A N 1
ATOM 960 C CA . THR A 1 120 ? 44.457 14.979 -57.461 1.00 57.28 120 THR A CA 1
ATOM 961 C C . THR A 1 120 ? 44.034 13.537 -57.718 1.00 57.28 120 THR A C 1
ATOM 963 O O . THR A 1 120 ? 43.126 13.280 -58.500 1.00 57.28 120 THR A O 1
ATOM 966 N N . ASP A 1 121 ? 44.681 12.601 -57.021 1.00 67.19 121 ASP A N 1
ATOM 967 C CA . ASP A 1 121 ? 44.272 11.201 -57.023 1.00 67.19 121 ASP A CA 1
ATOM 968 C C . ASP A 1 121 ? 42.823 11.107 -56.490 1.00 67.19 121 ASP A C 1
ATOM 970 O O . ASP A 1 121 ? 42.582 11.409 -55.314 1.00 67.19 121 ASP A O 1
ATOM 974 N N . PRO A 1 122 ? 41.829 10.740 -57.321 1.00 74.06 122 PRO A N 1
ATOM 975 C CA . PRO A 1 122 ? 40.442 10.602 -56.878 1.00 74.06 122 PRO A CA 1
ATOM 976 C C . PRO A 1 122 ? 40.301 9.609 -55.711 1.00 74.06 122 PRO A C 1
ATOM 978 O O . PRO A 1 122 ? 39.372 9.736 -54.908 1.00 74.06 122 PRO A O 1
ATOM 981 N N . VAL A 1 123 ? 41.251 8.679 -55.558 1.00 75.44 123 VAL A N 1
ATOM 982 C CA . VAL A 1 123 ? 41.317 7.741 -54.434 1.00 75.44 123 VAL A CA 1
ATOM 983 C C . VAL A 1 123 ? 41.608 8.464 -53.117 1.00 75.44 123 VAL A C 1
ATOM 985 O O . VAL A 1 123 ? 40.969 8.170 -52.107 1.00 75.44 123 VAL A O 1
ATOM 988 N N . GLU A 1 124 ? 42.506 9.452 -53.102 1.00 75.94 124 GLU A N 1
ATOM 989 C CA . GLU A 1 124 ? 42.835 10.212 -51.888 1.00 75.94 124 GLU A CA 1
ATOM 990 C C . GLU A 1 124 ? 41.622 11.007 -51.380 1.00 75.94 124 GLU A C 1
ATOM 992 O O . GLU A 1 124 ? 41.309 10.986 -50.184 1.00 75.94 124 GLU A O 1
ATOM 997 N N . LYS A 1 125 ? 40.868 11.635 -52.293 1.00 80.31 125 LYS A N 1
ATOM 998 C CA . LYS A 1 125 ? 39.621 12.336 -51.957 1.00 80.31 125 LYS A CA 1
ATOM 999 C C . LYS A 1 125 ? 38.572 11.381 -51.375 1.00 80.31 125 LYS A C 1
ATOM 1001 O O . LYS A 1 125 ? 37.984 11.690 -50.338 1.00 80.31 125 LYS A O 1
ATOM 1006 N N . ALA A 1 126 ? 38.380 10.211 -51.986 1.00 79.69 126 ALA A N 1
ATOM 1007 C CA . ALA A 1 126 ? 37.455 9.195 -51.482 1.00 79.69 126 ALA A CA 1
ATOM 1008 C C . ALA A 1 126 ? 37.864 8.679 -50.087 1.00 79.69 126 ALA A C 1
ATOM 1010 O O . ALA A 1 126 ? 37.018 8.524 -49.205 1.00 79.69 126 ALA A O 1
ATOM 1011 N N . ILE A 1 127 ? 39.165 8.482 -49.838 1.00 78.12 127 ILE A N 1
ATOM 1012 C CA . ILE A 1 127 ? 39.684 8.091 -48.518 1.00 78.12 127 ILE A CA 1
ATOM 1013 C C . ILE A 1 127 ? 39.366 9.159 -47.462 1.00 78.12 127 ILE A C 1
ATOM 1015 O O . ILE A 1 127 ? 38.949 8.818 -46.350 1.00 78.12 127 ILE A O 1
ATOM 1019 N N . LEU A 1 128 ? 39.545 10.444 -47.784 1.00 80.94 128 LEU A N 1
ATOM 1020 C CA . LEU A 1 128 ? 39.223 11.544 -46.871 1.00 80.94 128 LEU A CA 1
ATOM 1021 C C . LEU A 1 128 ? 37.719 11.630 -46.579 1.00 80.94 128 LEU A C 1
ATOM 1023 O O . LEU A 1 128 ? 37.336 11.793 -45.418 1.00 80.94 128 LEU A O 1
ATOM 1027 N N . GLU A 1 129 ? 36.865 11.456 -47.589 1.00 87.25 129 GLU A N 1
ATOM 1028 C CA . GLU A 1 129 ? 35.407 11.443 -47.423 1.00 87.25 129 GLU A CA 1
ATOM 1029 C C . GLU A 1 129 ? 34.940 10.277 -46.537 1.00 87.25 129 GLU A C 1
ATOM 1031 O O . GLU A 1 129 ? 34.166 10.493 -45.599 1.00 87.25 129 GLU A O 1
ATOM 1036 N N . VAL A 1 130 ? 35.470 9.066 -46.750 1.00 89.56 130 VAL A N 1
ATOM 1037 C CA . VAL A 1 130 ? 35.170 7.885 -45.920 1.00 89.56 130 VAL A CA 1
ATOM 1038 C C . VAL A 1 130 ? 35.643 8.083 -44.480 1.00 89.56 130 VAL A C 1
ATOM 1040 O O . VAL A 1 130 ? 34.900 7.789 -43.539 1.00 89.56 130 VAL A O 1
ATOM 1043 N N . ARG A 1 131 ? 36.851 8.625 -44.270 1.00 87.38 131 ARG A N 1
ATOM 1044 C CA . ARG A 1 131 ? 37.345 8.961 -42.923 1.00 87.38 131 ARG A CA 1
ATOM 1045 C C . ARG A 1 131 ? 36.437 9.984 -42.242 1.00 87.38 131 ARG A C 1
ATOM 1047 O O . ARG A 1 131 ? 36.050 9.774 -41.094 1.00 87.38 131 ARG A O 1
ATOM 1054 N N . GLY A 1 132 ? 36.044 11.044 -42.947 1.00 89.38 132 GLY A N 1
ATOM 1055 C CA . GLY A 1 132 ? 35.128 12.061 -42.428 1.00 89.38 132 GLY A CA 1
ATOM 1056 C C . GLY A 1 132 ? 33.738 11.508 -42.097 1.00 89.38 132 GLY A C 1
ATOM 1057 O O . GLY A 1 132 ? 33.158 11.858 -41.069 1.00 89.38 132 GLY A O 1
ATOM 1058 N N . ALA A 1 133 ? 33.198 10.613 -42.928 1.00 91.75 133 ALA A N 1
ATOM 1059 C CA . ALA A 1 133 ? 31.943 9.915 -42.654 1.00 91.75 133 ALA A CA 1
ATOM 1060 C C . ALA A 1 133 ? 32.051 9.014 -41.412 1.00 91.75 133 ALA A C 1
ATOM 1062 O O . ALA A 1 133 ? 31.208 9.102 -40.521 1.00 91.75 133 ALA A O 1
ATOM 1063 N N . ARG A 1 134 ? 33.125 8.222 -41.293 1.00 90.19 134 ARG A N 1
ATOM 1064 C CA . ARG A 1 134 ? 33.371 7.351 -40.132 1.00 90.19 134 ARG A CA 1
ATOM 1065 C C . ARG A 1 134 ? 33.476 8.139 -38.827 1.00 90.19 134 ARG A C 1
ATOM 1067 O O . ARG A 1 134 ? 32.877 7.739 -37.833 1.00 90.19 134 ARG A O 1
ATOM 1074 N N . VAL A 1 135 ? 34.198 9.261 -38.826 1.00 94.19 135 VAL A N 1
ATOM 1075 C CA . VAL A 1 135 ? 34.308 10.134 -37.645 1.00 94.19 135 VAL A CA 1
ATOM 1076 C C . VAL A 1 135 ? 32.940 10.700 -37.260 1.00 94.19 135 VAL A C 1
ATOM 1078 O O . VAL A 1 135 ? 32.567 10.634 -36.091 1.00 94.19 135 VAL A O 1
ATOM 1081 N N . ARG A 1 136 ? 32.150 11.188 -38.228 1.00 93.75 136 ARG A N 1
ATOM 1082 C CA . ARG A 1 136 ? 30.790 11.693 -37.963 1.00 93.75 136 ARG A CA 1
ATOM 1083 C C . ARG A 1 136 ? 29.877 10.617 -37.375 1.00 93.75 136 ARG A C 1
ATOM 1085 O O . ARG A 1 136 ? 29.214 10.881 -36.377 1.00 93.75 136 ARG A O 1
ATOM 1092 N N . LEU A 1 137 ? 29.888 9.408 -37.938 1.00 94.00 137 LEU A N 1
ATOM 1093 C CA . LEU A 1 137 ? 29.124 8.274 -37.409 1.00 94.00 137 LEU A CA 1
ATOM 1094 C C . LEU A 1 137 ? 29.559 7.908 -35.986 1.00 94.00 137 LEU A C 1
ATOM 1096 O O . LEU A 1 137 ? 28.707 7.679 -35.134 1.00 94.00 137 LEU A O 1
ATOM 1100 N N . SER A 1 138 ? 30.864 7.924 -35.707 1.00 93.19 138 SER A N 1
ATOM 1101 C CA . SER A 1 138 ? 31.400 7.680 -34.364 1.00 93.19 138 SER A CA 1
ATOM 1102 C C . SER A 1 138 ? 30.908 8.715 -33.348 1.00 93.19 138 SER A C 1
ATOM 1104 O O . SER A 1 138 ? 30.450 8.340 -32.272 1.00 93.19 138 SER A O 1
ATOM 1106 N N . ILE A 1 139 ? 30.953 10.009 -33.687 1.00 93.12 139 ILE A N 1
ATOM 1107 C CA . ILE A 1 139 ? 30.473 11.094 -32.812 1.00 93.12 139 ILE A CA 1
ATOM 1108 C C . ILE A 1 139 ? 28.968 10.952 -32.558 1.00 93.12 139 ILE A C 1
ATOM 1110 O O . ILE A 1 139 ? 28.511 11.074 -31.421 1.00 93.12 139 ILE A O 1
ATOM 1114 N N . ILE A 1 140 ? 28.190 10.668 -33.606 1.00 93.94 140 ILE A N 1
ATOM 1115 C CA . ILE A 1 140 ? 26.742 10.472 -33.490 1.00 93.94 140 ILE A CA 1
ATOM 1116 C C . ILE A 1 140 ? 26.448 9.276 -32.577 1.00 93.94 140 ILE A C 1
ATOM 1118 O O . ILE A 1 140 ? 25.677 9.425 -31.627 1.00 93.94 140 ILE A O 1
ATOM 1122 N N . ALA A 1 141 ? 27.107 8.134 -32.788 1.00 91.50 141 ALA A N 1
ATOM 1123 C CA . ALA A 1 141 ? 26.951 6.942 -31.958 1.00 91.50 141 ALA A CA 1
ATOM 1124 C C . ALA A 1 141 ? 27.295 7.211 -30.483 1.00 91.50 141 ALA A C 1
ATOM 1126 O O . ALA A 1 141 ? 26.496 6.880 -29.606 1.00 91.50 141 ALA A O 1
ATOM 1127 N N . GLN A 1 142 ? 28.412 7.894 -30.206 1.00 91.94 142 GLN A N 1
ATOM 1128 C CA . GLN A 1 142 ? 28.792 8.312 -28.850 1.00 91.94 142 GLN A CA 1
ATOM 1129 C C . GLN A 1 142 ? 27.746 9.243 -28.223 1.00 91.94 142 GLN A C 1
ATOM 1131 O O . GLN A 1 142 ? 27.361 9.062 -27.068 1.00 91.94 142 GLN A O 1
ATOM 1136 N N . SER A 1 143 ? 27.215 10.202 -28.988 1.00 93.75 143 SER A N 1
ATOM 1137 C CA . SER A 1 143 ? 26.171 11.108 -28.497 1.00 93.75 143 SER A CA 1
ATOM 1138 C C . SER A 1 143 ? 24.872 10.369 -28.148 1.00 93.75 143 SER A C 1
ATOM 1140 O O . SER A 1 143 ? 24.213 10.699 -27.161 1.00 93.75 143 SER A O 1
ATOM 1142 N N . HIS A 1 144 ? 24.502 9.347 -28.928 1.00 93.25 144 HIS A N 1
ATOM 1143 C CA . HIS A 1 144 ? 23.342 8.507 -28.641 1.00 93.25 144 HIS A CA 1
ATOM 1144 C C . HIS A 1 144 ? 23.581 7.621 -27.420 1.00 93.25 144 HIS A C 1
ATOM 1146 O O . HIS A 1 144 ? 22.695 7.537 -26.570 1.00 93.25 144 HIS A O 1
ATOM 1152 N N . ALA A 1 145 ? 24.768 7.024 -27.292 1.00 90.81 145 ALA A N 1
ATOM 1153 C CA . ALA A 1 145 ? 25.145 6.242 -26.119 1.00 90.81 145 ALA A CA 1
ATOM 1154 C C . ALA A 1 145 ? 25.047 7.084 -24.836 1.00 90.81 145 ALA A C 1
ATOM 1156 O O . ALA A 1 145 ? 24.333 6.696 -23.914 1.00 90.81 145 ALA A O 1
ATOM 1157 N N . ALA A 1 146 ? 25.621 8.292 -24.830 1.00 92.00 146 ALA A N 1
ATOM 1158 C CA . ALA A 1 146 ? 25.549 9.208 -23.693 1.00 92.00 146 ALA A CA 1
ATOM 1159 C C . ALA A 1 146 ? 24.105 9.599 -23.321 1.00 92.00 146 ALA A C 1
ATOM 1161 O O . ALA A 1 146 ? 23.765 9.683 -22.139 1.00 92.00 146 ALA A O 1
ATOM 1162 N N . LYS A 1 147 ? 23.227 9.812 -24.315 1.00 94.88 147 LYS A N 1
ATOM 1163 C CA . LYS A 1 147 ? 21.797 10.089 -24.078 1.00 94.88 147 LYS A CA 1
ATOM 1164 C C . LYS A 1 147 ? 21.082 8.905 -23.429 1.00 94.88 147 LYS A C 1
ATOM 1166 O O . LYS A 1 147 ? 20.272 9.113 -22.525 1.00 94.88 147 LYS A O 1
ATOM 1171 N N . VAL A 1 148 ? 21.370 7.684 -23.882 1.00 94.50 148 VAL A N 1
ATOM 1172 C CA . VAL A 1 148 ? 20.817 6.455 -23.297 1.00 94.50 148 VAL A CA 1
ATOM 1173 C C . VAL A 1 148 ? 21.289 6.302 -21.854 1.00 94.50 148 VAL A C 1
ATOM 1175 O O . VAL A 1 148 ? 20.457 6.113 -20.971 1.00 94.50 148 VAL A O 1
ATOM 1178 N N . ASP A 1 149 ? 22.578 6.490 -21.584 1.00 94.19 149 ASP A N 1
ATOM 1179 C CA . ASP A 1 149 ? 23.125 6.371 -20.230 1.00 94.19 149 ASP A CA 1
ATOM 1180 C C . ASP A 1 149 ? 22.532 7.425 -19.287 1.00 94.19 149 ASP A C 1
ATOM 1182 O O . ASP A 1 149 ? 22.156 7.119 -18.158 1.00 94.19 149 ASP A O 1
ATOM 1186 N N . ALA A 1 150 ? 22.369 8.667 -19.753 1.00 95.00 150 ALA A N 1
ATOM 1187 C CA . ALA A 1 150 ? 21.708 9.718 -18.981 1.00 95.00 150 ALA A CA 1
ATOM 1188 C C . ALA A 1 150 ? 20.230 9.395 -18.690 1.00 95.00 150 ALA A C 1
ATOM 1190 O O . ALA A 1 150 ? 19.719 9.728 -17.619 1.00 95.00 150 ALA A O 1
ATOM 1191 N N . ALA A 1 151 ? 19.523 8.749 -19.620 1.00 95.62 151 ALA A N 1
ATOM 1192 C CA . ALA A 1 151 ? 18.155 8.292 -19.393 1.00 95.62 151 ALA A CA 1
ATOM 1193 C C . ALA A 1 151 ? 18.100 7.143 -18.373 1.00 95.62 151 ALA A C 1
ATOM 1195 O O . ALA A 1 151 ? 17.272 7.191 -17.463 1.00 95.62 151 ALA A O 1
ATOM 1196 N N . ILE A 1 152 ? 19.004 6.162 -18.477 1.00 95.94 152 ILE A N 1
ATOM 1197 C CA . ILE A 1 152 ? 19.076 5.038 -17.536 1.00 95.94 152 ILE A CA 1
ATOM 1198 C C . ILE A 1 152 ? 19.432 5.536 -16.133 1.00 95.94 152 ILE A C 1
ATOM 1200 O O . ILE A 1 152 ? 18.737 5.178 -15.192 1.00 95.94 152 ILE A O 1
ATOM 1204 N N . ARG A 1 153 ? 20.430 6.419 -15.973 1.00 96.81 153 ARG A N 1
ATOM 1205 C CA . ARG A 1 153 ? 20.789 6.986 -14.657 1.00 96.81 153 ARG A CA 1
ATOM 1206 C C . ARG A 1 153 ? 19.624 7.727 -14.000 1.00 96.81 153 ARG A C 1
ATOM 1208 O O . ARG A 1 153 ? 19.390 7.543 -12.811 1.00 96.81 153 ARG A O 1
ATOM 1215 N N . ARG A 1 154 ? 18.871 8.530 -14.764 1.00 97.25 154 ARG A N 1
ATOM 1216 C CA . ARG A 1 154 ? 17.683 9.227 -14.242 1.00 97.25 154 ARG A CA 1
ATOM 1217 C C . ARG A 1 154 ? 16.602 8.248 -13.800 1.00 97.25 154 ARG A C 1
ATOM 1219 O O . ARG A 1 154 ? 16.089 8.385 -12.697 1.00 97.25 154 ARG A O 1
ATOM 1226 N N . ARG A 1 155 ? 16.277 7.255 -14.636 1.00 97.31 155 ARG A N 1
ATOM 1227 C CA . ARG A 1 155 ? 15.284 6.230 -14.288 1.00 97.31 155 ARG A CA 1
ATOM 1228 C C . ARG A 1 155 ? 15.718 5.418 -13.070 1.00 97.31 155 ARG A C 1
ATOM 1230 O O . ARG A 1 155 ? 14.901 5.177 -12.193 1.00 97.31 155 ARG A O 1
ATOM 1237 N N . LEU A 1 156 ? 16.995 5.046 -13.007 1.00 97.81 156 LEU A N 1
ATOM 1238 C CA . LEU A 1 156 ? 17.572 4.326 -11.882 1.00 97.81 156 LEU A CA 1
ATOM 1239 C C . LEU A 1 156 ? 17.422 5.130 -10.591 1.00 97.81 156 LEU A C 1
ATOM 1241 O O . LEU A 1 156 ? 16.899 4.602 -9.623 1.00 97.81 156 LEU A O 1
ATOM 1245 N N . HIS A 1 157 ? 17.797 6.411 -10.601 1.00 97.88 157 HIS A N 1
ATOM 1246 C CA . HIS A 1 157 ? 17.653 7.283 -9.437 1.00 97.88 157 HIS A CA 1
ATOM 1247 C C . HIS A 1 157 ? 16.195 7.386 -8.965 1.00 97.88 157 HIS A C 1
ATOM 1249 O O . HIS A 1 157 ? 15.919 7.128 -7.799 1.00 97.88 157 HIS A O 1
ATOM 1255 N N . VAL A 1 158 ? 15.256 7.669 -9.879 1.00 97.19 158 VAL A N 1
ATOM 1256 C CA . VAL A 1 158 ? 13.820 7.761 -9.554 1.00 97.19 158 VAL A CA 1
ATOM 1257 C C . VAL A 1 158 ? 13.292 6.454 -8.960 1.00 97.19 158 VAL A C 1
ATOM 1259 O O . VAL A 1 158 ? 12.568 6.474 -7.968 1.00 97.19 158 VAL A O 1
ATOM 1262 N N . ASN A 1 159 ? 13.657 5.314 -9.548 1.00 97.56 159 ASN A N 1
ATOM 1263 C CA . ASN A 1 159 ? 13.190 4.015 -9.078 1.00 97.56 159 ASN A CA 1
ATOM 1264 C C . ASN A 1 159 ? 13.821 3.620 -7.739 1.00 97.56 159 ASN A C 1
ATOM 1266 O O . ASN A 1 159 ? 13.124 3.047 -6.909 1.00 97.56 159 ASN A O 1
ATOM 1270 N N . THR A 1 160 ? 15.094 3.947 -7.504 1.00 98.25 160 THR A N 1
ATOM 1271 C CA . THR A 1 160 ? 15.742 3.735 -6.203 1.00 98.25 160 THR A CA 1
ATOM 1272 C C . THR A 1 160 ? 15.057 4.556 -5.114 1.00 98.25 160 THR A C 1
ATOM 1274 O O . THR A 1 160 ? 14.662 3.985 -4.106 1.00 98.25 160 THR A O 1
ATOM 1277 N N . SER A 1 161 ? 14.811 5.852 -5.339 1.00 97.44 161 SER A N 1
ATOM 1278 C CA . SER A 1 161 ? 14.103 6.688 -4.359 1.00 97.44 161 SER A CA 1
ATOM 1279 C C . SER A 1 161 ? 12.674 6.205 -4.108 1.00 97.44 161 SER A C 1
ATOM 1281 O O . SER A 1 161 ? 12.213 6.184 -2.973 1.00 97.44 161 SER A O 1
ATOM 1283 N N . LYS A 1 162 ? 11.966 5.751 -5.151 1.00 98.00 162 LYS A N 1
ATOM 1284 C CA . LYS A 1 162 ? 10.629 5.163 -4.989 1.00 98.00 162 LYS A CA 1
ATOM 1285 C C . LYS A 1 162 ? 10.659 3.854 -4.192 1.00 98.00 162 LYS A C 1
ATOM 1287 O O . LYS A 1 162 ? 9.722 3.572 -3.453 1.00 98.00 162 LYS A O 1
ATOM 1292 N N . LEU A 1 163 ? 11.708 3.051 -4.354 1.00 98.00 163 LEU A N 1
ATOM 1293 C CA . LEU A 1 163 ? 11.895 1.817 -3.597 1.00 98.00 163 LEU A CA 1
ATOM 1294 C C . LEU A 1 163 ? 12.167 2.105 -2.113 1.00 98.00 163 LEU A C 1
ATOM 1296 O O . LEU A 1 163 ? 11.577 1.456 -1.255 1.00 98.00 163 LEU A O 1
ATOM 1300 N N . GLU A 1 164 ? 13.011 3.094 -1.817 1.00 98.06 164 GLU A N 1
ATOM 1301 C CA . GLU A 1 164 ? 13.274 3.566 -0.450 1.00 98.06 164 GLU A CA 1
ATOM 1302 C C . GLU A 1 164 ? 11.993 4.073 0.227 1.00 98.06 164 GLU A C 1
ATOM 1304 O O . GLU A 1 164 ? 11.692 3.664 1.346 1.00 98.06 164 GLU A O 1
ATOM 1309 N N . GLU A 1 165 ? 11.191 4.874 -0.481 1.00 97.88 165 GLU A N 1
ATOM 1310 C CA . GLU A 1 165 ? 9.891 5.357 0.002 1.00 97.88 165 GLU A CA 1
ATOM 1311 C C . GLU A 1 165 ? 8.931 4.201 0.325 1.00 97.88 165 GLU A C 1
ATOM 1313 O O . G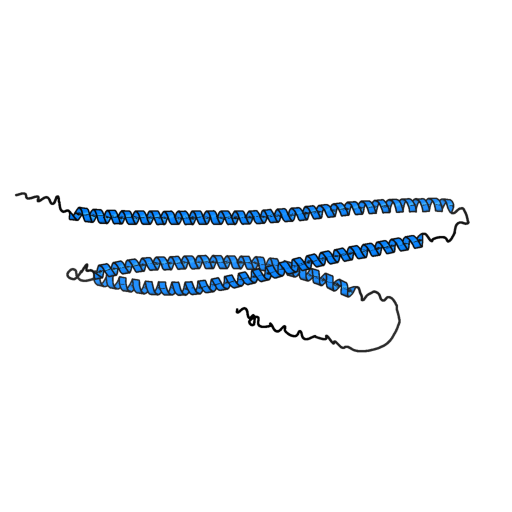LU A 1 165 ? 8.306 4.191 1.383 1.00 97.88 165 GLU A O 1
ATOM 1318 N N . LEU A 1 166 ? 8.833 3.186 -0.544 1.00 97.62 166 LEU A N 1
ATOM 1319 C CA . LEU A 1 166 ? 7.990 2.012 -0.282 1.00 97.62 166 LEU A CA 1
ATOM 1320 C C . LEU A 1 166 ? 8.446 1.235 0.957 1.00 97.62 166 LEU A C 1
ATOM 1322 O O . LEU A 1 166 ? 7.604 0.791 1.739 1.00 97.62 166 LEU A O 1
ATOM 1326 N N . TYR A 1 167 ? 9.756 1.068 1.152 1.00 98.25 167 TYR A N 1
ATOM 1327 C CA . TYR A 1 167 ? 10.271 0.419 2.357 1.00 98.25 167 TYR A CA 1
ATOM 1328 C C . TYR A 1 167 ? 9.973 1.232 3.612 1.00 98.25 167 TYR A C 1
ATOM 1330 O O . TYR A 1 167 ? 9.558 0.654 4.615 1.00 98.25 167 TYR A O 1
ATOM 1338 N N . TRP A 1 168 ? 10.104 2.555 3.546 1.00 98.56 168 TRP A N 1
ATOM 1339 C CA . TRP A 1 168 ? 9.760 3.430 4.659 1.00 98.56 168 TRP A CA 1
ATOM 1340 C C . TRP A 1 168 ? 8.267 3.344 5.017 1.00 98.56 168 TRP A C 1
ATOM 1342 O O . TRP A 1 168 ? 7.925 3.086 6.171 1.00 98.56 168 TRP A O 1
ATOM 1352 N N . GLN A 1 169 ? 7.372 3.448 4.029 1.00 97.88 169 GLN A N 1
ATOM 1353 C CA . GLN A 1 169 ? 5.921 3.317 4.238 1.00 97.88 169 GLN A CA 1
ATOM 1354 C C . GLN A 1 169 ? 5.546 1.953 4.827 1.00 97.88 169 GLN A C 1
ATOM 1356 O O . GLN A 1 169 ? 4.693 1.852 5.712 1.00 97.88 169 GLN A O 1
ATOM 1361 N N . ARG A 1 170 ? 6.212 0.891 4.366 1.00 98.12 170 ARG A N 1
ATOM 1362 C CA . ARG A 1 170 ? 6.054 -0.459 4.907 1.00 98.12 170 ARG A CA 1
ATOM 1363 C C . ARG A 1 170 ? 6.479 -0.542 6.370 1.00 98.12 170 ARG A C 1
ATOM 1365 O O . ARG A 1 170 ? 5.770 -1.150 7.170 1.00 98.12 170 ARG A O 1
ATOM 1372 N N . GLU A 1 171 ? 7.630 0.019 6.725 1.00 98.31 171 GLU A N 1
ATOM 1373 C CA . GLU A 1 171 ? 8.107 0.036 8.110 1.00 98.31 171 GLU A CA 1
ATOM 1374 C C . GLU A 1 171 ? 7.160 0.806 9.029 1.00 98.31 171 GLU A C 1
ATOM 1376 O O . GLU A 1 171 ? 6.892 0.347 10.141 1.00 98.31 171 GLU A O 1
ATOM 1381 N N . GLU A 1 172 ? 6.607 1.922 8.560 1.00 98.31 172 GLU A N 1
ATOM 1382 C CA . GLU A 1 172 ? 5.638 2.705 9.324 1.00 98.31 172 GLU A CA 1
ATOM 1383 C C . GLU A 1 172 ? 4.332 1.931 9.543 1.00 98.31 172 GLU A C 1
ATOM 1385 O O . GLU A 1 172 ? 3.881 1.794 10.679 1.00 98.31 172 GLU A O 1
ATOM 1390 N N . ALA A 1 173 ? 3.805 1.276 8.505 1.00 96.69 173 ALA A N 1
ATOM 1391 C CA . ALA A 1 173 ? 2.632 0.410 8.639 1.00 96.69 173 ALA A CA 1
ATOM 1392 C C . ALA A 1 173 ? 2.855 -0.748 9.637 1.00 96.69 173 ALA A C 1
ATOM 1394 O O . ALA A 1 173 ? 1.930 -1.162 10.336 1.00 96.69 173 ALA A O 1
ATOM 1395 N N . ILE A 1 174 ? 4.083 -1.270 9.745 1.00 98.25 174 ILE A N 1
ATOM 1396 C CA . ILE A 1 174 ? 4.436 -2.287 10.750 1.00 98.25 174 ILE A CA 1
ATOM 1397 C C . ILE A 1 174 ? 4.427 -1.699 12.167 1.00 98.25 174 ILE A C 1
ATOM 1399 O O . ILE A 1 174 ? 4.020 -2.388 13.105 1.00 98.25 174 ILE A O 1
ATOM 1403 N N . LYS A 1 175 ? 4.877 -0.452 12.354 1.00 98.31 175 LYS A N 1
ATOM 1404 C CA . LYS A 1 175 ? 4.784 0.225 13.658 1.00 98.31 175 LYS A CA 1
ATOM 1405 C C . LYS A 1 175 ? 3.326 0.448 14.053 1.00 98.31 175 LYS A C 1
ATOM 1407 O O . LYS A 1 175 ? 2.977 0.172 15.199 1.00 98.31 175 LYS A O 1
ATOM 1412 N N . ASP A 1 176 ? 2.478 0.841 13.107 1.00 98.00 176 ASP A N 1
ATOM 1413 C CA . ASP A 1 176 ? 1.041 1.012 13.340 1.00 98.00 176 ASP A CA 1
ATOM 1414 C C . ASP A 1 176 ? 0.365 -0.301 13.757 1.00 98.00 176 ASP A C 1
ATOM 1416 O O . ASP A 1 176 ? -0.423 -0.312 14.702 1.00 98.00 176 ASP A O 1
ATOM 1420 N N . ILE A 1 177 ? 0.716 -1.430 13.126 1.00 98.38 177 ILE A N 1
ATOM 1421 C CA . ILE A 1 177 ? 0.225 -2.753 13.550 1.00 98.38 177 ILE A CA 1
ATOM 1422 C C . ILE A 1 177 ? 0.613 -3.044 15.002 1.00 98.38 177 ILE A C 1
ATOM 1424 O O . ILE A 1 177 ? -0.245 -3.458 15.777 1.00 98.38 177 ILE A O 1
ATOM 1428 N N . LYS A 1 178 ? 1.869 -2.796 15.393 1.00 98.50 178 LYS A N 1
ATOM 1429 C CA . LYS A 1 178 ? 2.326 -3.017 16.778 1.00 98.50 178 LYS A CA 1
ATOM 1430 C C . LYS A 1 178 ? 1.573 -2.134 17.775 1.00 98.50 178 LYS A C 1
ATOM 1432 O O . LYS A 1 178 ? 1.170 -2.609 18.830 1.00 98.50 178 LYS A O 1
ATOM 1437 N N . SER A 1 179 ? 1.332 -0.873 17.419 1.00 98.31 179 SER A N 1
ATOM 1438 C CA . SER A 1 179 ? 0.516 0.044 18.225 1.00 98.31 179 SER A CA 1
ATOM 1439 C C . SER A 1 179 ? -0.917 -0.482 18.404 1.00 98.31 179 SER A C 1
ATOM 1441 O O . SER A 1 179 ? -1.447 -0.511 19.517 1.00 98.31 179 SER A O 1
ATOM 1443 N N . LEU A 1 180 ? -1.530 -1.001 17.333 1.00 97.56 180 LEU A N 1
ATOM 1444 C CA . LEU A 1 180 ? -2.853 -1.629 17.392 1.00 97.56 180 LEU A CA 1
ATOM 1445 C C . LEU A 1 180 ? -2.862 -2.926 18.217 1.00 97.56 180 LEU A C 1
ATOM 1447 O O . LEU A 1 180 ? -3.840 -3.181 18.916 1.00 97.56 180 LEU A O 1
ATOM 1451 N N . GLU A 1 181 ? -1.798 -3.732 18.180 1.00 98.38 181 GLU A N 1
ATOM 1452 C CA . GLU A 1 181 ? -1.648 -4.916 19.041 1.00 98.38 181 GLU A CA 1
ATOM 1453 C C . GLU A 1 181 ? -1.614 -4.528 20.531 1.00 98.38 181 GLU A C 1
ATOM 1455 O O . GLU A 1 181 ? -2.265 -5.167 21.360 1.00 98.38 181 GLU A O 1
ATOM 1460 N N . GLU A 1 182 ? -0.920 -3.445 20.889 1.00 98.44 182 GLU A N 1
ATOM 1461 C CA . GLU A 1 182 ? -0.901 -2.918 22.259 1.00 98.44 182 GLU A CA 1
ATOM 1462 C C . GLU A 1 182 ? -2.280 -2.383 22.700 1.00 98.44 182 GLU A C 1
ATOM 1464 O O . GLU A 1 182 ? -2.735 -2.665 23.821 1.00 98.44 182 GLU A O 1
ATOM 1469 N N . GLU A 1 183 ? -2.986 -1.657 21.819 1.00 97.88 183 GLU A N 1
ATOM 1470 C CA . GLU A 1 183 ? -4.366 -1.201 22.060 1.00 97.88 183 GLU A CA 1
ATOM 1471 C C . GLU A 1 183 ? -5.317 -2.395 22.239 1.00 97.88 183 GLU A C 1
ATOM 1473 O O . GLU A 1 183 ? -6.164 -2.394 23.143 1.00 97.88 183 GLU A O 1
ATOM 1478 N N . GLN A 1 184 ? -5.155 -3.437 21.420 1.00 98.19 184 GLN A N 1
ATOM 1479 C CA . GLN A 1 184 ? -5.934 -4.667 21.493 1.00 98.19 184 GLN A CA 1
ATOM 1480 C C . GLN A 1 184 ? -5.748 -5.352 22.847 1.00 98.19 184 GLN A C 1
ATOM 1482 O O . GLN A 1 184 ? -6.736 -5.580 23.547 1.00 98.19 184 GLN A O 1
ATOM 1487 N N . ILE A 1 185 ? -4.503 -5.610 23.263 1.00 98.06 185 ILE A N 1
ATOM 1488 C CA . ILE A 1 185 ? -4.187 -6.246 24.554 1.00 98.06 185 ILE A CA 1
ATOM 1489 C C . ILE A 1 185 ? -4.793 -5.446 25.715 1.00 98.06 185 ILE A C 1
ATOM 1491 O O . ILE A 1 185 ? -5.380 -6.009 26.647 1.00 98.06 185 ILE A O 1
ATOM 1495 N N . THR A 1 186 ? -4.687 -4.118 25.659 1.00 98.38 186 THR A N 1
ATOM 1496 C CA . THR A 1 186 ? -5.253 -3.227 26.680 1.00 98.38 186 THR A CA 1
ATOM 1497 C C . THR A 1 186 ? -6.783 -3.311 26.711 1.00 98.38 186 THR A C 1
ATOM 1499 O O . THR A 1 186 ? -7.384 -3.428 27.783 1.00 98.38 186 THR A O 1
ATOM 1502 N N . THR A 1 187 ? -7.428 -3.317 25.543 1.00 97.44 187 THR A N 1
ATOM 1503 C CA . THR A 1 187 ? -8.888 -3.425 25.408 1.00 97.44 187 THR A CA 1
ATOM 1504 C C . THR A 1 187 ? -9.403 -4.791 25.871 1.00 97.44 187 THR A C 1
ATOM 1506 O O . THR A 1 187 ? -10.406 -4.861 26.585 1.00 97.44 187 THR A O 1
ATOM 1509 N N . GLU A 1 188 ? -8.696 -5.875 25.551 1.00 98.25 188 GLU A N 1
ATOM 1510 C CA . GLU A 1 188 ? -9.003 -7.233 26.013 1.00 98.25 188 GLU A CA 1
ATOM 1511 C C . GLU A 1 188 ? -8.900 -7.348 27.537 1.00 98.25 188 GLU A C 1
ATOM 1513 O O . GLU A 1 188 ? -9.798 -7.892 28.190 1.00 98.25 188 GLU A O 1
ATOM 1518 N N . LYS A 1 189 ? -7.849 -6.774 28.136 1.00 98.38 189 LYS A N 1
ATOM 1519 C CA . LYS A 1 189 ? -7.693 -6.723 29.594 1.00 98.38 189 LYS A CA 1
ATOM 1520 C C . LYS A 1 189 ? -8.860 -5.986 30.258 1.00 98.38 189 LYS A C 1
ATOM 1522 O O . LYS A 1 189 ? -9.432 -6.502 31.222 1.00 98.38 189 LYS A O 1
ATOM 1527 N N . ASN A 1 190 ? -9.248 -4.830 29.718 1.00 97.81 190 ASN A N 1
ATOM 1528 C CA . ASN A 1 190 ? -10.387 -4.051 30.212 1.00 97.81 190 ASN A CA 1
ATOM 1529 C C . ASN A 1 190 ? -11.708 -4.823 30.081 1.00 97.81 190 ASN A C 1
ATOM 1531 O O . ASN A 1 190 ? -12.551 -4.779 30.982 1.00 97.81 190 ASN A O 1
ATOM 1535 N N . LEU A 1 191 ? -11.888 -5.575 28.991 1.00 98.25 191 LEU A N 1
ATOM 1536 C CA . LEU A 1 191 ? -13.064 -6.419 28.788 1.00 98.25 191 LEU A CA 1
ATOM 1537 C C . LEU A 1 191 ? -13.136 -7.532 29.838 1.00 98.25 191 LEU A C 1
ATOM 1539 O O . LEU A 1 191 ? -14.189 -7.724 30.447 1.00 98.25 191 LEU A O 1
ATOM 1543 N N . LEU A 1 192 ? -12.024 -8.222 30.103 1.00 98.12 192 LEU A N 1
ATOM 1544 C CA . LEU A 1 192 ? -11.958 -9.271 31.125 1.00 98.12 192 LEU A CA 1
ATOM 1545 C C . LEU A 1 192 ? -12.226 -8.732 32.535 1.00 98.12 192 LEU A C 1
ATOM 1547 O O . LEU A 1 192 ? -12.908 -9.389 33.325 1.00 98.12 192 LEU A O 1
ATOM 1551 N N . GLU A 1 193 ? -11.705 -7.553 32.871 1.00 98.38 193 GLU A N 1
ATOM 1552 C CA . GLU A 1 193 ? -11.987 -6.906 34.154 1.00 98.38 193 GLU A CA 1
ATOM 1553 C C . GLU A 1 193 ? -13.468 -6.530 34.281 1.00 98.38 193 GLU A C 1
ATOM 1555 O O . GLU A 1 193 ? -14.106 -6.859 35.284 1.00 98.38 193 GLU A O 1
ATOM 1560 N N . THR A 1 194 ? -14.045 -5.946 33.230 1.00 97.62 194 THR A N 1
ATOM 1561 C CA . THR A 1 194 ? -15.470 -5.591 33.183 1.00 97.62 194 THR A CA 1
ATOM 1562 C C . THR A 1 194 ? -16.359 -6.831 33.308 1.00 97.62 194 THR A C 1
ATOM 1564 O O . THR A 1 194 ? -17.334 -6.816 34.055 1.00 97.62 194 THR A O 1
ATOM 1567 N N . MET A 1 195 ? -15.998 -7.944 32.660 1.00 97.69 195 MET A N 1
ATOM 1568 C CA . MET A 1 195 ? -16.702 -9.227 32.795 1.00 97.69 195 MET A CA 1
ATOM 1569 C C . MET A 1 195 ? -16.663 -9.765 34.230 1.00 97.69 195 MET A C 1
ATOM 1571 O O . MET A 1 195 ? -17.663 -10.277 34.734 1.00 97.69 195 MET A O 1
ATOM 1575 N N . LYS A 1 196 ? -15.522 -9.647 34.922 1.00 98.38 196 LYS A N 1
ATOM 1576 C CA . LYS A 1 196 ? -15.418 -10.032 36.339 1.00 98.38 196 LYS A CA 1
ATOM 1577 C C . LYS A 1 196 ? -16.338 -9.173 37.208 1.00 98.38 196 LYS A C 1
ATOM 1579 O O . LYS A 1 196 ? -17.029 -9.718 38.067 1.00 98.38 196 LYS A O 1
ATOM 1584 N N . GLN A 1 197 ? -16.380 -7.862 36.968 1.00 98.06 197 GLN A N 1
ATOM 1585 C CA . GLN A 1 197 ? -17.290 -6.951 37.667 1.00 98.06 197 GLN A CA 1
ATOM 1586 C C . GLN A 1 197 ? -18.761 -7.289 37.378 1.00 98.06 197 GLN A C 1
ATOM 1588 O O . GLN A 1 197 ? -19.552 -7.376 38.318 1.00 98.06 197 GLN A O 1
ATOM 1593 N N . GLU A 1 198 ? -19.118 -7.569 36.119 1.00 98.00 198 GLU A N 1
ATOM 1594 C CA . GLU A 1 198 ? -20.471 -7.988 35.725 1.00 98.00 198 GLU A CA 1
ATOM 1595 C C . GLU A 1 198 ? -20.906 -9.233 36.504 1.00 98.00 198 GLU A C 1
ATOM 1597 O O . GLU A 1 198 ? -21.979 -9.241 37.108 1.00 98.00 198 GLU A O 1
ATOM 1602 N N . ASN A 1 199 ? -20.049 -10.256 36.560 1.00 98.12 199 ASN A N 1
ATOM 1603 C CA . ASN A 1 199 ? -20.330 -11.501 37.272 1.00 98.12 199 ASN A CA 1
ATOM 1604 C C . ASN A 1 199 ? -20.533 -11.282 38.777 1.00 98.12 199 ASN A C 1
ATOM 1606 O O . ASN A 1 199 ? -21.436 -11.876 39.364 1.00 98.12 199 ASN A O 1
ATOM 1610 N N . LEU A 1 200 ? -19.735 -10.411 39.405 1.00 98.44 200 LEU A N 1
ATOM 1611 C CA . LEU A 1 200 ? -19.900 -10.065 40.820 1.00 98.44 200 LEU A CA 1
ATOM 1612 C C . LEU A 1 200 ? -21.230 -9.346 41.079 1.00 98.44 200 LEU A C 1
ATOM 1614 O O . LEU A 1 200 ? -21.923 -9.664 42.046 1.00 98.44 200 LEU A O 1
ATOM 1618 N N . VAL A 1 201 ? -21.609 -8.394 40.222 1.00 98.19 201 VAL A N 1
ATOM 1619 C CA . VAL A 1 201 ? -22.893 -7.683 40.329 1.00 98.19 201 VAL A CA 1
ATOM 1620 C C . VAL A 1 201 ? -24.061 -8.643 40.089 1.00 98.19 201 VAL A C 1
ATOM 1622 O O . VAL A 1 201 ? -25.025 -8.637 40.854 1.00 98.19 201 VAL A O 1
ATOM 1625 N N . ALA A 1 202 ? -23.961 -9.517 39.087 1.00 97.44 202 ALA A N 1
ATOM 1626 C CA . ALA A 1 202 ? -24.967 -10.529 38.787 1.00 97.44 202 ALA A CA 1
ATOM 1627 C C . ALA A 1 202 ? -25.145 -11.529 39.940 1.00 97.44 202 ALA A C 1
ATOM 1629 O O . ALA A 1 202 ? -26.280 -11.816 40.317 1.00 97.44 202 ALA A O 1
ATOM 1630 N N . ALA A 1 203 ? -24.051 -11.998 40.551 1.00 97.94 203 ALA A N 1
ATOM 1631 C CA . ALA A 1 203 ? -24.092 -12.866 41.728 1.00 97.94 203 ALA A CA 1
ATOM 1632 C C . ALA A 1 203 ? -24.774 -12.173 42.918 1.00 97.94 203 ALA A C 1
ATOM 1634 O O . ALA A 1 203 ? -25.666 -12.747 43.535 1.00 97.94 203 ALA A O 1
ATOM 1635 N N . ARG A 1 204 ? -24.454 -10.897 43.181 1.00 96.81 204 ARG A N 1
ATOM 1636 C CA . ARG A 1 204 ? -25.129 -10.110 44.231 1.00 96.81 204 ARG A CA 1
ATOM 1637 C C . ARG A 1 204 ? -26.627 -9.953 43.977 1.00 96.81 204 ARG A C 1
ATOM 1639 O O . ARG A 1 204 ? -27.407 -9.984 44.925 1.00 96.81 204 ARG A O 1
ATOM 1646 N N . ILE A 1 205 ? -27.042 -9.762 42.724 1.00 96.19 205 ILE A N 1
ATOM 1647 C CA . ILE A 1 205 ? -28.467 -9.728 42.363 1.00 96.19 205 ILE A CA 1
ATOM 1648 C C . ILE A 1 205 ? -29.097 -11.105 42.611 1.00 96.19 205 ILE A C 1
ATOM 1650 O O . ILE A 1 205 ? -30.156 -11.176 43.230 1.00 96.19 205 ILE A O 1
ATOM 1654 N N . ALA A 1 206 ? -28.438 -12.189 42.192 1.00 96.12 206 ALA A N 1
ATOM 1655 C CA . ALA A 1 206 ? -28.920 -13.555 42.385 1.00 96.12 206 ALA A CA 1
ATOM 1656 C C . ALA A 1 206 ? -29.129 -13.889 43.874 1.00 96.12 206 ALA A C 1
ATOM 1658 O O . ALA A 1 206 ? -30.225 -14.305 44.257 1.00 96.12 206 ALA A O 1
ATOM 1659 N N . ASP A 1 207 ? -28.142 -13.598 44.726 1.00 95.31 207 ASP A N 1
ATOM 1660 C CA . ASP A 1 207 ? -28.218 -13.798 46.180 1.00 95.31 207 ASP A CA 1
ATOM 1661 C C . ASP A 1 207 ? -29.414 -13.067 46.800 1.00 95.31 207 ASP A C 1
ATOM 1663 O O . ASP A 1 207 ? -30.098 -13.585 47.682 1.00 95.31 207 ASP A O 1
ATOM 1667 N N . ARG A 1 208 ? -29.705 -11.854 46.319 1.00 93.44 208 ARG A N 1
ATOM 1668 C CA . ARG A 1 208 ? -30.857 -11.069 46.780 1.00 93.44 208 ARG A CA 1
ATOM 1669 C C . ARG A 1 208 ? -32.180 -11.652 46.297 1.00 93.44 208 ARG A C 1
ATOM 1671 O O . ARG A 1 208 ? -33.149 -11.644 47.052 1.00 93.44 208 ARG A O 1
ATOM 1678 N N . THR A 1 209 ? -32.229 -12.171 45.071 1.00 91.81 209 THR A N 1
ATOM 1679 C CA . THR A 1 209 ? -33.438 -12.805 44.520 1.00 91.81 209 THR A CA 1
ATOM 1680 C C . THR A 1 209 ? -33.765 -14.158 45.147 1.00 91.81 209 THR A C 1
ATOM 1682 O O . THR A 1 209 ? -34.920 -14.570 45.095 1.00 91.81 209 THR A O 1
ATOM 1685 N N . LEU A 1 210 ? -32.784 -14.830 45.757 1.00 92.88 210 LEU A N 1
ATOM 1686 C CA . LEU A 1 210 ? -32.960 -16.120 46.434 1.00 92.88 210 LEU A CA 1
ATOM 1687 C C . LEU A 1 210 ? -33.351 -15.989 47.914 1.00 92.88 210 LEU A C 1
ATOM 1689 O O . LEU A 1 210 ? -33.520 -17.004 48.592 1.00 92.88 210 LEU A O 1
ATOM 1693 N N . ARG A 1 211 ? -33.507 -14.765 48.436 1.00 91.69 211 ARG A N 1
ATOM 1694 C CA . ARG A 1 211 ? -33.946 -14.559 49.822 1.00 91.69 211 ARG A CA 1
ATOM 1695 C C . ARG A 1 211 ? -35.369 -15.090 50.048 1.00 91.69 211 ARG A C 1
ATOM 1697 O O . ARG A 1 211 ? -36.189 -15.046 49.128 1.00 91.69 211 ARG A O 1
ATOM 1704 N N . PRO A 1 212 ? -35.695 -15.555 51.270 1.00 92.31 212 PRO A N 1
ATOM 1705 C CA . PRO A 1 212 ? -37.041 -16.004 51.606 1.00 92.31 212 PRO A CA 1
ATOM 1706 C C . PRO A 1 212 ? -38.103 -14.935 51.288 1.00 92.31 212 PRO A C 1
ATOM 1708 O O . PRO A 1 212 ? -37.812 -13.742 51.382 1.00 92.31 212 PRO A O 1
ATOM 1711 N N . PRO A 1 213 ? -39.360 -15.318 50.988 1.00 84.94 213 PRO A N 1
ATOM 1712 C CA . PRO A 1 213 ? -40.402 -14.385 50.543 1.00 84.94 213 PRO A CA 1
ATOM 1713 C C . PRO A 1 213 ? -40.672 -13.203 51.490 1.00 84.94 213 PRO A C 1
ATOM 1715 O O . PRO A 1 213 ? -41.117 -12.153 51.038 1.00 84.94 213 PRO A O 1
ATOM 1718 N N . GLY A 1 214 ? -40.395 -13.356 52.791 1.00 84.19 214 GLY A N 1
ATOM 1719 C CA . GLY A 1 214 ? -40.529 -12.285 53.787 1.00 84.19 214 GLY A CA 1
ATOM 1720 C C . GLY A 1 214 ? -39.380 -11.266 53.806 1.00 84.19 214 GLY A C 1
ATOM 1721 O O . GLY A 1 214 ? -39.536 -10.195 54.380 1.00 84.19 214 GLY A O 1
ATOM 1722 N N . GLU A 1 215 ? -38.248 -11.573 53.169 1.00 81.06 215 GLU A N 1
ATOM 1723 C CA . GLU A 1 215 ? -37.024 -10.752 53.143 1.00 81.06 215 GLU A CA 1
ATOM 1724 C C . GLU A 1 215 ? -36.715 -10.188 51.746 1.00 81.06 215 GLU A C 1
ATOM 1726 O O . GLU A 1 215 ? -35.671 -9.566 51.522 1.00 81.06 215 GLU A O 1
ATOM 1731 N N . LEU A 1 216 ? -37.612 -10.413 50.782 1.00 82.06 216 LEU A N 1
ATOM 1732 C CA . LEU A 1 216 ? -37.428 -9.993 49.402 1.00 82.06 216 LEU A CA 1
ATOM 1733 C C . LEU A 1 216 ? -37.659 -8.478 49.273 1.00 82.06 216 LEU A C 1
ATOM 1735 O O . LEU A 1 216 ? -38.778 -8.007 49.063 1.00 82.06 216 LEU A O 1
ATOM 1739 N N . THR A 1 217 ? -36.594 -7.690 49.403 1.00 77.12 217 THR A N 1
ATOM 1740 C CA . THR A 1 217 ? -36.674 -6.229 49.309 1.00 77.12 217 THR A CA 1
ATOM 1741 C C . THR A 1 217 ? -36.348 -5.728 47.902 1.00 77.12 217 THR A C 1
ATOM 1743 O O . THR A 1 217 ? -35.211 -5.798 47.430 1.00 77.12 217 THR A O 1
ATOM 1746 N N . LYS A 1 218 ? -37.351 -5.134 47.239 1.00 86.12 218 LYS A N 1
ATOM 1747 C CA . LYS A 1 218 ? -37.164 -4.259 46.065 1.00 86.12 218 LYS A CA 1
ATOM 1748 C C . LYS A 1 218 ? -36.741 -2.864 46.521 1.00 86.12 218 LYS A C 1
ATOM 1750 O O . LYS A 1 218 ? -37.468 -1.888 46.356 1.00 86.12 218 LYS A O 1
ATOM 1755 N N . ASP A 1 219 ? -35.606 -2.808 47.197 1.00 92.38 219 ASP A N 1
ATOM 1756 C CA . ASP A 1 219 ? -35.054 -1.569 47.724 1.00 92.38 219 ASP A CA 1
ATOM 1757 C C . ASP A 1 219 ? -34.220 -0.822 46.669 1.00 92.38 219 ASP A C 1
ATOM 1759 O O . ASP A 1 219 ? -34.014 -1.263 45.534 1.00 92.38 219 ASP A O 1
ATOM 1763 N N . GLU A 1 220 ? -33.727 0.346 47.066 1.00 94.25 220 GLU A N 1
ATOM 1764 C CA . GLU A 1 220 ? -32.870 1.185 46.234 1.00 94.25 220 GLU A CA 1
ATOM 1765 C C . GLU A 1 220 ? -31.559 0.486 45.829 1.00 94.25 220 GLU A C 1
ATOM 1767 O O . GLU A 1 220 ? -31.003 0.784 44.771 1.00 94.25 220 GLU A O 1
ATOM 1772 N N . VAL A 1 221 ? -31.068 -0.468 46.628 1.00 94.44 221 VAL A N 1
ATOM 1773 C CA . VAL A 1 221 ? -29.841 -1.216 46.324 1.00 94.44 221 VAL A CA 1
ATOM 1774 C C . VAL A 1 221 ? -30.080 -2.175 45.162 1.00 94.44 221 VAL A C 1
ATOM 1776 O O . VAL A 1 221 ? -29.256 -2.221 44.250 1.00 94.44 221 VAL A O 1
ATOM 1779 N N . ASP A 1 222 ? -31.214 -2.884 45.137 1.00 94.19 222 ASP A N 1
ATOM 1780 C CA . ASP A 1 222 ? -31.577 -3.753 44.007 1.00 94.19 222 ASP A CA 1
ATOM 1781 C C . ASP A 1 222 ? -31.670 -2.957 42.696 1.00 94.19 222 ASP A C 1
ATOM 1783 O O . ASP A 1 222 ? -31.113 -3.358 41.671 1.00 94.19 222 ASP A O 1
ATOM 1787 N N . ARG A 1 223 ? -32.295 -1.772 42.744 1.00 95.31 223 ARG A N 1
ATOM 1788 C CA . ARG A 1 223 ? -32.386 -0.870 41.587 1.00 95.31 223 ARG A CA 1
ATOM 1789 C C . ARG A 1 223 ? -31.004 -0.430 41.101 1.00 95.31 223 ARG A C 1
ATOM 1791 O O . ARG A 1 223 ? -30.733 -0.479 39.902 1.00 95.31 223 ARG A O 1
ATOM 1798 N N . ARG A 1 224 ? -30.113 -0.036 42.017 1.00 97.38 224 ARG A N 1
ATOM 1799 C CA . ARG A 1 224 ? -28.740 0.378 41.680 1.00 97.38 224 ARG A CA 1
ATOM 1800 C C . ARG A 1 224 ? -27.922 -0.756 41.073 1.00 97.38 224 ARG A C 1
ATOM 1802 O O . ARG A 1 224 ? -27.275 -0.519 40.058 1.00 97.38 224 ARG A O 1
ATOM 1809 N N . LEU A 1 225 ? -28.000 -1.968 41.625 1.00 97.44 225 LEU A N 1
ATOM 1810 C CA . LEU A 1 225 ? -27.300 -3.138 41.083 1.00 97.44 225 LEU A CA 1
ATOM 1811 C C . LEU A 1 225 ? -27.780 -3.478 39.667 1.00 97.44 225 LEU A C 1
ATOM 1813 O O . LEU A 1 225 ? -26.965 -3.738 38.788 1.00 97.44 225 LEU A O 1
ATOM 1817 N N . ARG A 1 226 ? -29.093 -3.430 39.410 1.00 97.31 226 ARG A N 1
ATOM 1818 C CA . ARG A 1 226 ? -29.642 -3.659 38.061 1.00 97.31 226 ARG A CA 1
ATOM 1819 C C . ARG A 1 226 ? -29.196 -2.589 37.065 1.00 97.31 226 ARG A C 1
ATOM 1821 O O . ARG A 1 226 ? -28.842 -2.925 35.937 1.00 97.31 226 ARG A O 1
ATOM 1828 N N . ASN A 1 227 ? -29.177 -1.323 37.480 1.00 97.88 227 ASN A N 1
ATOM 1829 C CA . ASN A 1 227 ? -28.685 -0.227 36.645 1.00 97.88 227 ASN A CA 1
ATOM 1830 C C . ASN A 1 227 ? -27.183 -0.369 36.356 1.00 97.88 227 ASN A C 1
ATOM 1832 O O . ASN A 1 227 ? -26.744 -0.166 35.228 1.00 97.88 227 ASN A O 1
ATOM 1836 N N . GLU A 1 228 ? -26.389 -0.738 37.362 1.00 98.00 228 GLU A N 1
ATOM 1837 C CA . GLU A 1 228 ? -24.962 -1.025 37.212 1.00 98.00 228 GLU A CA 1
ATOM 1838 C C . GLU A 1 228 ? -24.720 -2.181 36.240 1.00 98.00 228 GLU A C 1
ATOM 1840 O O . GLU A 1 228 ? -23.938 -2.022 35.307 1.00 98.00 228 GLU A O 1
ATOM 1845 N N . LEU A 1 229 ? -25.462 -3.284 36.376 1.00 98.00 229 LEU A N 1
ATOM 1846 C CA . LEU A 1 229 ? -25.407 -4.412 35.448 1.00 98.00 229 LEU A CA 1
ATOM 1847 C C . LEU A 1 229 ? -25.723 -3.983 34.005 1.00 98.00 229 LEU A C 1
ATOM 1849 O O . LEU A 1 229 ? -25.034 -4.393 33.073 1.00 98.00 229 LEU A O 1
ATOM 1853 N N . GLY A 1 230 ? -26.740 -3.136 33.816 1.00 97.88 230 GLY A N 1
ATOM 1854 C CA . GLY A 1 230 ? -27.074 -2.566 32.509 1.00 97.88 230 GLY A CA 1
ATOM 1855 C C . GLY A 1 230 ? -25.922 -1.757 31.904 1.00 97.88 230 GLY A C 1
ATOM 1856 O O . GLY A 1 230 ? -25.564 -1.971 30.746 1.00 97.88 230 GLY A O 1
ATOM 1857 N N . ARG A 1 231 ? -25.287 -0.885 32.702 1.00 98.44 231 ARG A N 1
ATOM 1858 C CA . ARG A 1 231 ? -24.118 -0.095 32.273 1.00 98.44 231 ARG A CA 1
ATOM 1859 C C . ARG A 1 231 ? -22.922 -0.978 31.919 1.00 98.44 231 ARG A C 1
ATOM 1861 O O . ARG A 1 231 ? -22.311 -0.755 30.879 1.00 98.44 231 ARG A O 1
ATOM 1868 N N . LEU A 1 232 ? -22.621 -1.993 32.733 1.00 98.06 232 LEU A N 1
ATOM 1869 C CA . LEU A 1 232 ? -21.521 -2.930 32.476 1.00 98.06 232 LEU A CA 1
ATOM 1870 C C . LEU A 1 232 ? -21.724 -3.678 31.155 1.00 98.06 232 LEU A C 1
ATOM 1872 O O . LEU A 1 232 ? -20.806 -3.749 30.343 1.00 98.06 232 LEU A O 1
ATOM 1876 N N . ARG A 1 233 ? -22.943 -4.153 30.877 1.00 98.31 233 ARG A N 1
ATOM 1877 C CA . ARG A 1 233 ? -23.267 -4.820 29.605 1.00 98.31 233 ARG A CA 1
ATOM 1878 C C . ARG A 1 233 ? -23.122 -3.905 28.397 1.00 98.31 233 ARG A C 1
ATOM 1880 O O . ARG A 1 233 ? -22.597 -4.332 27.370 1.00 98.31 233 ARG A O 1
ATOM 1887 N N . HIS A 1 234 ? -23.580 -2.661 28.515 1.00 98.31 234 HIS A N 1
ATOM 1888 C CA . HIS A 1 234 ? -23.406 -1.670 27.458 1.00 98.31 234 HIS A CA 1
ATOM 1889 C C . HIS A 1 234 ? -21.917 -1.386 27.208 1.00 98.31 234 HIS A C 1
ATOM 1891 O O . HIS A 1 234 ? -21.461 -1.442 26.067 1.00 98.31 234 HIS A O 1
ATOM 1897 N N . PHE A 1 235 ? -21.135 -1.190 28.271 1.00 98.19 235 PHE A N 1
ATOM 1898 C CA . PHE A 1 235 ? -19.695 -0.969 28.166 1.00 98.19 235 PHE A CA 1
ATOM 1899 C C . PHE A 1 235 ? -18.959 -2.172 27.553 1.00 98.19 235 PHE A C 1
ATOM 1901 O O . PHE A 1 235 ? -18.123 -2.003 26.672 1.00 98.19 235 PHE A O 1
ATOM 1908 N N . MET A 1 236 ? -19.330 -3.404 27.915 1.00 98.31 236 MET A N 1
ATOM 1909 C CA . MET A 1 236 ? -18.791 -4.612 27.277 1.00 98.31 236 MET A CA 1
ATOM 1910 C C . MET A 1 236 ? -19.118 -4.694 25.785 1.00 98.31 236 MET A C 1
ATOM 1912 O O . MET A 1 236 ? -18.273 -5.126 25.003 1.00 98.31 236 MET A O 1
ATOM 1916 N N . LYS A 1 237 ? -20.329 -4.292 25.375 1.00 98.50 237 LYS A N 1
ATOM 1917 C CA . LYS A 1 237 ? -20.696 -4.212 23.952 1.00 98.50 237 LYS A CA 1
ATOM 1918 C C . LYS A 1 237 ? -19.786 -3.222 23.221 1.00 98.50 237 LYS A C 1
ATOM 1920 O O . LYS A 1 237 ? -19.283 -3.556 22.153 1.00 98.50 237 LYS A O 1
ATOM 1925 N N . HIS A 1 238 ? -19.534 -2.057 23.816 1.00 98.31 238 HIS A N 1
ATOM 1926 C CA . HIS A 1 238 ? -18.610 -1.063 23.269 1.00 98.31 238 HIS A CA 1
ATOM 1927 C C . HIS A 1 238 ? -17.181 -1.615 23.140 1.00 98.31 238 HIS A C 1
ATOM 1929 O O . HIS A 1 238 ? -16.579 -1.505 22.077 1.00 98.31 238 HIS A O 1
ATOM 1935 N N . LEU A 1 239 ? -16.652 -2.274 24.178 1.00 97.75 239 LEU A N 1
ATOM 1936 C CA . LEU A 1 239 ? -15.315 -2.883 24.132 1.00 97.75 239 LEU A CA 1
ATOM 1937 C C . LEU A 1 239 ? -15.197 -3.951 23.036 1.00 97.75 239 LEU A C 1
ATOM 1939 O O . LEU A 1 239 ? -14.207 -3.960 22.312 1.00 97.75 239 LEU A O 1
ATOM 1943 N N . ARG A 1 240 ? -16.211 -4.810 22.865 1.00 98.44 240 ARG A N 1
ATOM 1944 C CA . ARG A 1 240 ? -16.241 -5.797 21.769 1.00 98.44 240 ARG A CA 1
ATOM 1945 C C . ARG A 1 240 ? -16.250 -5.128 20.397 1.00 98.44 240 ARG A C 1
ATOM 1947 O O . ARG A 1 240 ? -15.456 -5.501 19.547 1.00 98.44 240 ARG A O 1
ATOM 1954 N N . SER A 1 241 ? -17.071 -4.094 20.218 1.00 98.44 241 SER A N 1
ATOM 1955 C CA . SER A 1 241 ? -17.089 -3.321 18.973 1.00 98.44 241 SER A CA 1
ATOM 1956 C C . SER A 1 241 ? -15.744 -2.644 18.688 1.00 98.44 241 SER A C 1
ATOM 1958 O O . SER A 1 241 ? -15.358 -2.540 17.526 1.00 98.44 241 SER A O 1
ATOM 1960 N N . ASN A 1 242 ? -15.023 -2.183 19.719 1.00 98.25 242 ASN A N 1
ATOM 1961 C CA . ASN A 1 242 ? -13.683 -1.627 19.531 1.00 98.25 242 ASN A CA 1
ATOM 1962 C C . ASN A 1 242 ? -12.680 -2.708 19.107 1.00 98.25 242 ASN A C 1
ATOM 1964 O O . ASN A 1 242 ? -11.886 -2.463 18.207 1.00 98.25 242 ASN A O 1
ATOM 1968 N N . LEU A 1 243 ? -12.744 -3.910 19.693 1.00 98.50 243 LEU A N 1
ATOM 1969 C CA . LEU A 1 243 ? -11.907 -5.040 19.267 1.00 98.50 243 LEU A CA 1
ATOM 1970 C C . LEU A 1 243 ? -12.159 -5.414 17.801 1.00 98.50 243 LEU A C 1
ATOM 1972 O O . LEU A 1 243 ? -11.203 -5.589 17.050 1.00 98.50 243 LEU A O 1
ATOM 1976 N N . ASP A 1 244 ? -13.423 -5.457 17.371 1.00 98.25 244 ASP A N 1
ATOM 1977 C CA . ASP A 1 244 ? -13.772 -5.722 15.970 1.00 98.25 244 ASP A CA 1
ATOM 1978 C C . ASP A 1 244 ? -13.186 -4.649 15.030 1.00 98.25 244 ASP A C 1
ATOM 1980 O O . ASP A 1 244 ? -12.647 -4.969 13.967 1.00 98.25 244 ASP A O 1
ATOM 1984 N N . ARG A 1 245 ? -13.229 -3.372 15.443 1.00 98.38 245 ARG A N 1
ATOM 1985 C CA . ARG A 1 245 ? -12.622 -2.250 14.707 1.00 98.38 245 ARG A CA 1
ATOM 1986 C C . ARG A 1 245 ? -11.101 -2.386 14.616 1.00 98.38 245 ARG A C 1
ATOM 1988 O O . ARG A 1 245 ? -10.562 -2.243 13.521 1.00 98.38 245 ARG A O 1
ATOM 1995 N N . ILE A 1 246 ? -10.423 -2.660 15.733 1.00 97.31 246 ILE A N 1
ATOM 1996 C CA . ILE A 1 246 ? -8.963 -2.846 15.776 1.00 97.31 246 ILE A CA 1
ATOM 1997 C C . ILE A 1 246 ? -8.553 -3.983 14.833 1.00 97.31 246 ILE A C 1
ATOM 1999 O O . ILE A 1 246 ? -7.687 -3.789 13.984 1.00 97.31 246 ILE A O 1
ATOM 2003 N N . ASN A 1 247 ? -9.248 -5.121 14.896 1.00 98.44 247 ASN A N 1
ATOM 2004 C CA . ASN A 1 247 ? -8.991 -6.264 14.023 1.00 98.44 247 ASN A CA 1
ATOM 2005 C C . ASN A 1 247 ? -9.204 -5.917 12.537 1.00 98.44 247 ASN A C 1
ATOM 2007 O O . ASN A 1 247 ? -8.405 -6.287 11.679 1.00 98.44 247 ASN A O 1
ATOM 2011 N N . SER A 1 248 ? -10.255 -5.157 12.204 1.00 98.12 248 SER A N 1
ATOM 2012 C CA . SER A 1 248 ? -10.469 -4.682 10.831 1.00 98.12 248 SER A CA 1
ATOM 2013 C C . SER A 1 248 ? -9.328 -3.785 10.338 1.00 98.12 248 SER A C 1
ATOM 2015 O O . SER A 1 248 ? -8.928 -3.900 9.179 1.00 98.12 248 SER A O 1
ATOM 2017 N N . LEU A 1 249 ? -8.805 -2.899 11.192 1.00 97.81 249 LEU A N 1
ATOM 2018 C CA . LEU A 1 249 ? -7.681 -2.022 10.854 1.00 97.81 249 LEU A CA 1
ATOM 2019 C C . LEU A 1 249 ? -6.383 -2.814 10.666 1.00 97.81 249 LEU A C 1
ATOM 2021 O O . LEU A 1 249 ? -5.680 -2.595 9.680 1.00 97.81 249 LEU A O 1
ATOM 2025 N N . GLN A 1 250 ? -6.100 -3.773 11.552 1.00 98.19 250 GLN A N 1
ATOM 2026 C CA . GLN A 1 250 ? -4.948 -4.668 11.424 1.00 98.19 250 GLN A CA 1
ATOM 2027 C C . GLN A 1 250 ? -4.987 -5.440 10.100 1.00 98.19 250 GLN A C 1
ATOM 2029 O O . GLN A 1 250 ? -4.000 -5.440 9.369 1.00 98.19 250 GLN A O 1
ATOM 2034 N N . ASN A 1 251 ? -6.134 -6.023 9.733 1.00 97.38 251 ASN A N 1
ATOM 2035 C CA . ASN A 1 251 ? -6.279 -6.736 8.458 1.00 97.38 251 ASN A CA 1
ATOM 2036 C C . ASN A 1 251 ? -6.015 -5.823 7.250 1.00 97.38 251 ASN 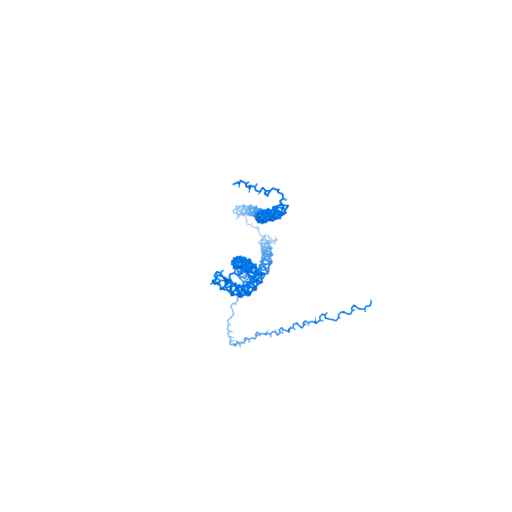A C 1
ATOM 2038 O O . ASN A 1 251 ? -5.276 -6.199 6.342 1.00 97.38 251 ASN A O 1
ATOM 2042 N N . HIS A 1 252 ? -6.544 -4.595 7.261 1.00 98.00 252 HIS A N 1
ATOM 2043 C CA . HIS A 1 252 ? -6.297 -3.629 6.189 1.00 98.00 252 HIS A CA 1
ATOM 2044 C C . HIS A 1 252 ? -4.812 -3.233 6.078 1.00 98.00 252 HIS A C 1
ATOM 2046 O O . HIS A 1 252 ? -4.285 -3.088 4.968 1.00 98.00 252 HIS A O 1
ATOM 2052 N N . LEU A 1 253 ? -4.117 -3.058 7.208 1.00 97.69 253 LEU A N 1
ATOM 2053 C CA . LEU A 1 253 ? -2.680 -2.769 7.220 1.00 97.69 253 LEU A CA 1
ATOM 2054 C C . LEU A 1 253 ? -1.865 -3.957 6.700 1.00 97.69 253 LEU A C 1
ATOM 2056 O O . LEU A 1 253 ? -0.976 -3.754 5.877 1.00 97.69 253 LEU A O 1
ATOM 2060 N N . VAL A 1 254 ? -2.206 -5.188 7.089 1.00 98.38 254 VAL A N 1
ATOM 2061 C CA . VAL A 1 254 ? -1.556 -6.409 6.579 1.00 98.38 254 VAL A CA 1
ATOM 2062 C C . VAL A 1 254 ? -1.716 -6.528 5.061 1.00 98.38 254 VAL A C 1
ATOM 2064 O O . VAL A 1 254 ? -0.736 -6.763 4.354 1.00 98.38 254 VAL A O 1
ATOM 2067 N N . GLU A 1 255 ? -2.921 -6.305 4.533 1.00 97.75 255 GLU A N 1
ATOM 2068 C CA . GLU A 1 255 ? -3.155 -6.288 3.084 1.00 97.75 255 GLU A CA 1
ATOM 2069 C C . GLU A 1 255 ? -2.368 -5.176 2.379 1.00 97.75 255 GLU A C 1
ATOM 2071 O O . GLU A 1 255 ? -1.837 -5.376 1.285 1.00 97.75 255 GLU A O 1
ATOM 2076 N N . SER A 1 256 ? -2.282 -3.996 2.996 1.00 98.06 256 SER A N 1
ATOM 2077 C CA . SER A 1 256 ? -1.524 -2.868 2.453 1.00 98.06 256 SER A CA 1
ATOM 2078 C C . SER A 1 256 ? -0.027 -3.167 2.411 1.00 98.06 256 SER A C 1
ATOM 2080 O O . SER A 1 256 ? 0.602 -2.908 1.388 1.00 98.06 256 SER A O 1
ATOM 2082 N N . ILE A 1 257 ? 0.525 -3.782 3.461 1.00 98.06 257 ILE A N 1
ATOM 2083 C CA . ILE A 1 257 ? 1.917 -4.250 3.507 1.00 98.06 257 ILE A CA 1
ATOM 2084 C C . ILE A 1 257 ? 2.182 -5.269 2.403 1.00 98.06 257 ILE A C 1
ATOM 2086 O O . ILE A 1 257 ? 3.146 -5.109 1.661 1.00 98.06 257 ILE A O 1
ATOM 2090 N N . ALA A 1 258 ? 1.299 -6.254 2.220 1.00 97.69 258 ALA A N 1
ATOM 2091 C CA . ALA A 1 258 ? 1.453 -7.242 1.155 1.00 97.69 258 ALA A CA 1
ATOM 2092 C C . ALA A 1 258 ? 1.483 -6.594 -0.243 1.00 97.69 258 ALA A C 1
ATOM 2094 O O . ALA A 1 258 ? 2.291 -6.979 -1.087 1.00 97.69 258 ALA A O 1
ATOM 2095 N N . ARG A 1 259 ? 0.647 -5.574 -0.492 1.00 96.38 259 ARG A N 1
ATOM 2096 C CA . ARG A 1 259 ? 0.686 -4.806 -1.752 1.00 96.38 259 ARG A CA 1
ATOM 2097 C C . ARG A 1 259 ? 1.986 -4.015 -1.908 1.00 96.38 259 ARG A C 1
ATOM 2099 O O . ARG A 1 259 ? 2.556 -4.019 -2.997 1.00 96.38 259 ARG A O 1
ATOM 2106 N N . MET A 1 260 ? 2.450 -3.354 -0.845 1.00 97.38 260 MET A N 1
ATOM 2107 C CA . MET A 1 260 ? 3.725 -2.628 -0.850 1.00 97.38 260 MET A CA 1
ATOM 2108 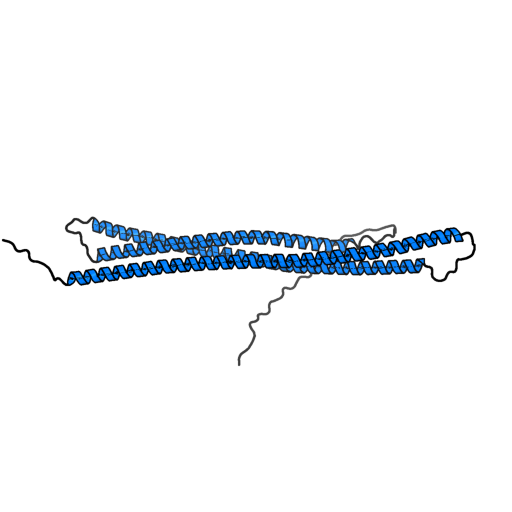C C . MET A 1 260 ? 4.901 -3.566 -1.142 1.00 97.38 260 MET A C 1
ATOM 2110 O O . MET A 1 260 ? 5.749 -3.215 -1.956 1.00 97.38 260 MET A O 1
ATOM 2114 N N . ASP A 1 261 ? 4.907 -4.774 -0.571 1.00 97.12 261 ASP A N 1
ATOM 2115 C CA . ASP A 1 261 ? 5.925 -5.800 -0.828 1.00 97.12 261 ASP A CA 1
ATOM 2116 C C . ASP A 1 261 ? 5.947 -6.234 -2.302 1.00 97.12 261 ASP A C 1
ATOM 2118 O O . ASP A 1 261 ? 7.017 -6.302 -2.909 1.00 97.12 261 ASP A O 1
ATOM 2122 N N . CYS A 1 262 ? 4.780 -6.457 -2.919 1.00 97.25 262 CYS A N 1
ATOM 2123 C CA . CYS A 1 262 ? 4.706 -6.755 -4.353 1.00 97.25 262 CYS A CA 1
ATOM 2124 C C . CYS A 1 262 ? 5.276 -5.613 -5.209 1.00 97.25 262 CYS A C 1
ATOM 2126 O O . CYS A 1 262 ? 6.077 -5.857 -6.110 1.00 97.25 262 CYS A O 1
ATOM 2128 N N . TYR A 1 263 ? 4.906 -4.363 -4.914 1.00 96.94 263 TYR A N 1
ATOM 2129 C CA . TYR A 1 263 ? 5.410 -3.206 -5.658 1.00 96.94 263 TYR A CA 1
ATOM 2130 C C . TYR A 1 263 ? 6.910 -2.978 -5.457 1.00 96.94 263 TYR A C 1
ATOM 2132 O O . TYR A 1 263 ? 7.604 -2.589 -6.399 1.00 96.94 263 TYR A O 1
ATOM 2140 N N . ALA A 1 264 ? 7.418 -3.222 -4.249 1.00 97.81 264 ALA A N 1
ATOM 2141 C CA . ALA A 1 264 ? 8.837 -3.124 -3.947 1.00 97.81 264 ALA A CA 1
ATOM 2142 C C . ALA A 1 264 ? 9.643 -4.164 -4.741 1.00 97.81 264 ALA A C 1
ATOM 2144 O O . ALA A 1 264 ? 10.667 -3.810 -5.324 1.00 97.81 264 ALA A O 1
ATOM 2145 N N . GLU A 1 265 ? 9.165 -5.409 -4.842 1.00 98.12 265 GLU A N 1
ATOM 2146 C CA . GLU A 1 265 ? 9.821 -6.456 -5.638 1.00 98.12 265 GLU A CA 1
ATOM 2147 C C . GLU A 1 265 ? 9.844 -6.104 -7.135 1.00 98.12 265 GLU A C 1
ATOM 2149 O O . GLU A 1 265 ? 10.900 -6.174 -7.772 1.00 98.12 265 GLU A O 1
ATOM 2154 N N . ASP A 1 266 ? 8.719 -5.636 -7.687 1.00 96.56 266 ASP A N 1
ATOM 2155 C CA . ASP A 1 266 ? 8.631 -5.213 -9.089 1.00 96.56 266 ASP A CA 1
ATOM 2156 C C . ASP A 1 266 ? 9.628 -4.079 -9.400 1.00 96.56 266 ASP A C 1
ATOM 2158 O O . ASP A 1 266 ? 10.373 -4.128 -10.386 1.00 96.56 266 ASP A O 1
ATOM 2162 N N . ILE A 1 267 ? 9.693 -3.054 -8.541 1.00 97.38 267 ILE A N 1
ATOM 2163 C CA . ILE A 1 267 ? 10.625 -1.930 -8.712 1.00 97.38 267 ILE A CA 1
ATOM 2164 C C . ILE A 1 267 ? 12.072 -2.385 -8.513 1.00 97.38 267 ILE A C 1
ATOM 2166 O O . ILE A 1 267 ? 12.941 -1.999 -9.298 1.00 97.38 267 ILE A O 1
ATOM 2170 N N . SER A 1 268 ? 12.337 -3.233 -7.519 1.00 98.31 268 SER A N 1
ATOM 2171 C CA . SER A 1 268 ? 13.653 -3.826 -7.266 1.00 98.31 268 SER A CA 1
ATOM 2172 C C . SER A 1 268 ? 14.168 -4.584 -8.494 1.00 98.31 268 SER A C 1
ATOM 2174 O O . SER A 1 268 ? 15.321 -4.408 -8.906 1.00 98.31 268 SER A O 1
ATOM 2176 N N . GLN A 1 269 ? 13.302 -5.345 -9.173 1.00 98.06 269 GLN A N 1
ATOM 2177 C CA . GLN A 1 269 ? 13.652 -6.013 -10.424 1.00 98.06 269 GLN A CA 1
ATOM 2178 C C . GLN A 1 269 ? 14.045 -5.011 -11.519 1.00 98.06 269 GLN A C 1
ATOM 2180 O O . GLN A 1 269 ? 15.047 -5.228 -12.208 1.00 98.06 269 GLN A O 1
ATOM 2185 N N . VAL A 1 270 ? 13.296 -3.916 -11.681 1.00 97.00 270 VAL A N 1
ATOM 2186 C CA . VAL A 1 270 ? 13.613 -2.868 -12.669 1.00 97.00 270 VAL A CA 1
ATOM 2187 C C . VAL A 1 270 ? 14.940 -2.177 -12.341 1.00 97.00 270 VAL A C 1
ATOM 2189 O O . VAL A 1 270 ? 15.771 -2.007 -13.235 1.00 97.00 270 VAL A O 1
ATOM 2192 N N . VAL A 1 271 ? 15.164 -1.824 -11.072 1.00 98.06 271 VAL A N 1
ATOM 2193 C CA . VAL A 1 271 ? 16.419 -1.233 -10.579 1.00 98.06 271 VAL A CA 1
ATOM 2194 C C . VAL A 1 271 ? 17.595 -2.152 -10.901 1.00 98.06 271 VAL A C 1
ATOM 2196 O O . VAL A 1 271 ? 18.571 -1.704 -11.503 1.00 98.06 271 VAL A O 1
ATOM 2199 N N . ARG A 1 272 ? 17.482 -3.449 -10.594 1.00 98.31 272 ARG A N 1
ATOM 2200 C CA . ARG A 1 272 ? 18.523 -4.444 -10.887 1.00 98.31 272 ARG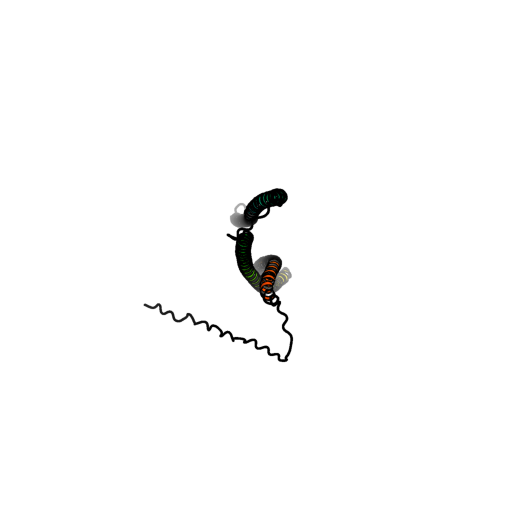 A CA 1
ATOM 2201 C C . ARG A 1 272 ? 18.833 -4.527 -12.381 1.00 98.31 272 ARG A C 1
ATOM 2203 O O . ARG A 1 272 ? 19.998 -4.472 -12.763 1.00 98.31 272 ARG A O 1
ATOM 2210 N N . LEU A 1 273 ? 17.808 -4.605 -13.235 1.00 97.44 273 LEU A N 1
ATOM 2211 C CA . LEU A 1 273 ? 17.994 -4.653 -14.692 1.00 97.44 273 LEU A CA 1
ATOM 2212 C C . LEU A 1 273 ? 18.718 -3.410 -15.224 1.00 97.44 273 LEU A C 1
ATOM 2214 O O . LEU A 1 273 ? 19.529 -3.507 -16.145 1.00 97.44 273 LEU A O 1
ATOM 2218 N N . ASP A 1 274 ? 18.440 -2.240 -14.660 1.00 97.56 274 ASP A N 1
ATOM 2219 C CA . ASP A 1 274 ? 19.088 -0.998 -15.069 1.00 97.56 274 ASP A CA 1
ATOM 2220 C C . ASP A 1 274 ? 20.513 -0.864 -14.547 1.00 97.56 274 ASP A C 1
ATOM 2222 O O . ASP A 1 274 ? 21.387 -0.404 -15.286 1.00 97.56 274 ASP A O 1
ATOM 2226 N N . GLN A 1 275 ? 20.779 -1.331 -13.329 1.00 97.06 275 GLN A N 1
ATOM 2227 C CA . GLN A 1 275 ? 22.140 -1.470 -12.813 1.00 97.06 275 GLN A CA 1
ATOM 2228 C C . GLN A 1 275 ? 22.964 -2.423 -13.686 1.00 97.06 275 GLN A C 1
ATOM 2230 O O . GLN A 1 275 ? 24.103 -2.105 -14.022 1.00 97.06 275 GLN A O 1
ATOM 2235 N N . ASP A 1 276 ? 22.398 -3.558 -14.105 1.00 96.31 276 ASP A N 1
ATOM 2236 C CA . ASP A 1 276 ? 23.059 -4.519 -14.997 1.00 96.31 276 ASP A CA 1
ATOM 2237 C C . ASP A 1 276 ? 23.364 -3.906 -16.366 1.00 96.31 276 ASP A C 1
ATOM 2239 O O . ASP A 1 276 ? 24.489 -4.008 -16.855 1.00 96.31 276 ASP A O 1
ATOM 2243 N N . ARG A 1 277 ? 22.396 -3.199 -16.964 1.00 94.94 277 ARG A N 1
ATOM 2244 C CA . ARG A 1 277 ? 22.596 -2.477 -18.231 1.00 94.94 277 ARG A CA 1
ATOM 2245 C C . ARG A 1 277 ? 23.701 -1.430 -18.126 1.00 94.94 277 ARG A C 1
ATOM 2247 O O . ARG A 1 277 ? 24.501 -1.317 -19.049 1.00 94.94 277 ARG A O 1
ATOM 2254 N N . MET A 1 278 ? 23.755 -0.678 -17.027 1.00 94.12 278 MET A N 1
ATOM 2255 C CA . MET A 1 278 ? 24.819 0.304 -16.797 1.00 94.12 278 MET A CA 1
ATOM 2256 C C . MET A 1 278 ? 26.182 -0.366 -16.623 1.00 94.12 278 MET A C 1
ATOM 2258 O O . MET A 1 278 ? 27.153 0.090 -17.221 1.00 94.12 278 MET A O 1
ATOM 2262 N N . ARG A 1 279 ? 26.257 -1.457 -15.849 1.00 94.00 279 ARG A N 1
ATOM 2263 C CA . ARG A 1 279 ? 27.501 -2.215 -15.644 1.00 94.00 279 ARG A CA 1
ATOM 2264 C C . ARG A 1 279 ? 28.058 -2.761 -16.954 1.00 94.00 279 ARG A C 1
ATOM 2266 O O . ARG A 1 279 ? 29.222 -2.526 -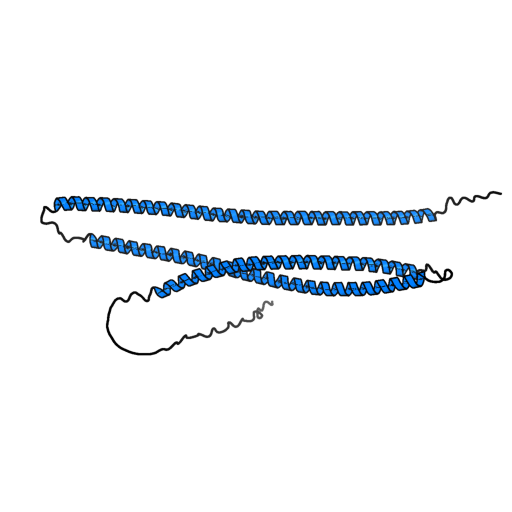17.249 1.00 94.00 279 ARG A O 1
ATOM 2273 N N . LEU A 1 280 ? 27.219 -3.404 -17.768 1.00 92.06 280 LEU A N 1
ATOM 2274 C CA . LEU A 1 280 ? 27.639 -3.957 -19.059 1.00 92.06 280 LEU A CA 1
ATOM 2275 C C . LEU A 1 280 ? 28.211 -2.883 -19.994 1.00 92.06 280 LEU A C 1
ATOM 2277 O O . LEU A 1 280 ? 29.224 -3.120 -20.640 1.00 92.06 280 LEU A O 1
ATOM 2281 N N . ARG A 1 281 ? 27.600 -1.694 -20.030 1.00 88.75 281 ARG A N 1
ATOM 2282 C CA . ARG A 1 281 ? 28.053 -0.586 -20.886 1.00 88.75 281 ARG A CA 1
ATOM 2283 C C . ARG A 1 281 ? 29.365 0.033 -20.398 1.00 88.75 281 ARG A C 1
ATOM 2285 O O . ARG A 1 281 ? 30.195 0.391 -21.219 1.00 88.75 281 ARG A O 1
ATOM 2292 N N . LEU A 1 282 ? 29.578 0.109 -19.082 1.00 85.44 282 LEU A N 1
ATOM 2293 C CA . LEU A 1 282 ? 30.839 0.587 -18.496 1.00 85.44 282 LEU A CA 1
ATOM 2294 C C . LEU A 1 282 ? 31.988 -0.428 -18.653 1.00 85.44 282 LEU A C 1
ATOM 2296 O O . LEU A 1 282 ? 33.140 -0.035 -18.819 1.00 85.44 282 LEU A O 1
ATOM 2300 N N . ASP A 1 283 ? 31.690 -1.729 -18.622 1.00 80.94 283 ASP A N 1
ATOM 2301 C CA . ASP A 1 283 ? 32.691 -2.789 -18.796 1.00 80.94 283 ASP A CA 1
ATOM 2302 C C . ASP A 1 283 ? 33.138 -2.966 -20.261 1.00 80.94 283 ASP A C 1
ATOM 2304 O O . ASP A 1 283 ? 34.247 -3.450 -20.513 1.00 80.94 283 ASP A O 1
ATOM 2308 N N . GLU A 1 284 ? 32.306 -2.579 -21.234 1.00 62.16 284 GLU A N 1
ATOM 2309 C CA . GLU A 1 284 ? 32.669 -2.556 -22.660 1.00 62.16 284 GLU A CA 1
ATOM 2310 C C . GLU A 1 284 ? 33.751 -1.507 -22.965 1.00 62.16 284 GLU A C 1
ATOM 2312 O O . GLU A 1 284 ? 34.693 -1.801 -23.709 1.00 62.16 284 GLU A O 1
ATOM 2317 N N . ASP A 1 285 ? 33.702 -0.339 -22.319 1.00 57.91 285 ASP A N 1
ATOM 2318 C CA . ASP A 1 285 ? 34.720 0.706 -22.487 1.00 57.91 285 ASP A CA 1
ATOM 2319 C C . ASP A 1 285 ? 36.113 0.231 -22.020 1.00 57.91 285 ASP A C 1
ATOM 2321 O O . ASP A 1 285 ? 37.117 0.511 -22.672 1.00 57.91 285 ASP A O 1
ATOM 2325 N N . ASN A 1 286 ? 36.192 -0.605 -20.976 1.00 55.72 286 ASN A N 1
ATOM 2326 C CA . ASN A 1 286 ? 37.467 -1.107 -20.439 1.00 55.72 286 ASN A CA 1
ATOM 2327 C C . ASN A 1 286 ? 38.136 -2.213 -21.281 1.00 55.72 286 ASN A C 1
ATOM 2329 O O . ASN A 1 286 ? 39.337 -2.453 -21.141 1.00 55.72 286 ASN A O 1
ATOM 2333 N N . LYS A 1 287 ? 37.397 -2.924 -22.144 1.00 56.06 287 LYS A N 1
ATOM 2334 C CA . LYS A 1 287 ? 37.965 -4.009 -22.975 1.00 56.06 287 LYS A CA 1
ATOM 2335 C C . LYS A 1 287 ? 38.531 -3.513 -24.307 1.00 56.06 287 LYS A C 1
ATOM 2337 O O . LYS A 1 287 ? 39.408 -4.171 -24.872 1.00 56.06 287 LYS A O 1
ATOM 2342 N N . SER A 1 288 ? 38.068 -2.360 -24.783 1.00 48.88 288 SER A N 1
ATOM 2343 C CA . SER A 1 288 ? 38.431 -1.782 -26.084 1.00 48.88 288 SER A CA 1
ATOM 2344 C C . SER A 1 288 ? 39.896 -1.340 -26.174 1.00 48.88 288 SER A C 1
ATOM 2346 O O . SER A 1 288 ? 40.506 -1.435 -27.239 1.00 48.88 288 SER A O 1
ATOM 2348 N N . ASP A 1 289 ? 40.497 -0.937 -25.054 1.00 50.97 289 ASP A N 1
ATOM 2349 C CA . ASP A 1 289 ? 41.852 -0.370 -25.037 1.00 50.97 289 ASP A CA 1
ATOM 2350 C C . ASP A 1 289 ? 42.975 -1.423 -25.000 1.00 50.97 289 ASP A C 1
ATOM 2352 O O . ASP A 1 289 ? 44.147 -1.093 -25.167 1.00 50.97 289 ASP A O 1
ATOM 2356 N N . SER A 1 290 ? 42.652 -2.712 -24.834 1.00 52.81 290 SER A N 1
ATOM 2357 C CA . SER A 1 290 ? 43.666 -3.773 -24.688 1.00 52.81 290 SER A CA 1
ATOM 2358 C C . SER A 1 290 ? 44.002 -4.553 -25.968 1.00 52.81 290 SER A C 1
ATOM 2360 O O . SER A 1 290 ? 44.886 -5.407 -25.928 1.00 52.81 290 SER A O 1
ATOM 2362 N N . GLN A 1 291 ? 43.346 -4.303 -27.110 1.00 47.78 291 GLN A N 1
ATOM 2363 C CA . GLN A 1 291 ? 43.526 -5.135 -28.319 1.00 47.78 291 GLN A CA 1
ATOM 2364 C C . GLN A 1 291 ? 43.975 -4.401 -29.591 1.00 47.78 291 GLN A C 1
ATOM 2366 O O . GLN A 1 291 ? 43.910 -4.972 -30.678 1.00 47.78 291 GLN A O 1
ATOM 2371 N N . THR A 1 292 ? 44.546 -3.198 -29.479 1.00 44.34 292 THR A N 1
ATOM 2372 C CA . THR A 1 292 ? 45.173 -2.516 -30.630 1.00 44.34 292 THR A CA 1
ATOM 2373 C C . THR A 1 292 ? 46.679 -2.362 -30.440 1.00 44.34 292 THR A C 1
ATOM 2375 O O . THR A 1 292 ? 47.215 -1.262 -30.416 1.00 44.34 292 THR A O 1
ATOM 2378 N N . SER A 1 293 ? 47.387 -3.484 -30.291 1.00 42.06 293 SER A N 1
ATOM 2379 C CA . SER A 1 293 ? 48.853 -3.508 -30.345 1.00 42.06 293 SER A CA 1
ATOM 2380 C C . SER A 1 293 ? 49.329 -4.663 -31.225 1.00 42.06 293 SER A C 1
ATOM 2382 O O . SER A 1 293 ? 49.918 -5.637 -30.766 1.00 42.06 293 SER A O 1
ATOM 2384 N N . THR A 1 294 ? 49.050 -4.571 -32.527 1.00 45.56 294 THR A N 1
ATOM 2385 C CA . THR A 1 294 ? 49.718 -5.386 -33.548 1.00 45.56 294 THR A CA 1
ATOM 2386 C C . THR A 1 294 ? 51.071 -4.769 -33.891 1.00 45.56 294 THR A C 1
ATOM 2388 O O . THR A 1 294 ? 51.199 -4.015 -34.853 1.00 45.56 294 THR A O 1
ATOM 2391 N N . ALA A 1 295 ? 52.086 -5.115 -33.106 1.00 42.84 295 ALA A N 1
ATOM 2392 C CA . ALA A 1 295 ? 53.477 -5.146 -33.546 1.00 42.84 295 ALA A CA 1
ATOM 2393 C C . ALA A 1 295 ? 54.174 -6.315 -32.824 1.00 42.84 295 ALA A C 1
ATOM 2395 O O . ALA A 1 295 ? 54.183 -6.337 -31.591 1.00 42.84 295 ALA A O 1
ATOM 2396 N N . PRO A 1 296 ? 54.721 -7.314 -33.541 1.00 49.44 296 PRO A N 1
ATOM 2397 C CA . PRO A 1 296 ? 55.453 -8.396 -32.911 1.00 49.44 296 PRO A CA 1
ATOM 2398 C C . PRO A 1 296 ? 56.900 -7.948 -32.687 1.00 49.44 296 PRO A C 1
ATOM 2400 O O . PRO A 1 296 ? 57.678 -7.843 -33.632 1.00 49.44 296 PRO A O 1
ATOM 2403 N N . THR A 1 297 ? 57.277 -7.732 -31.430 1.00 42.75 297 THR A N 1
ATOM 2404 C CA . THR A 1 297 ? 58.686 -7.612 -31.031 1.00 42.75 297 THR A CA 1
ATOM 2405 C C . THR A 1 297 ? 58.998 -8.737 -30.050 1.00 42.75 297 THR A C 1
ATOM 2407 O O . THR A 1 297 ? 58.271 -8.891 -29.065 1.00 42.75 297 THR A O 1
ATOM 2410 N N . PRO A 1 298 ? 60.035 -9.560 -30.281 1.00 54.22 298 PRO A N 1
ATOM 2411 C CA . PRO A 1 298 ? 60.331 -10.654 -29.384 1.00 54.22 298 PRO A CA 1
ATOM 2412 C C . PRO A 1 298 ? 61.214 -10.202 -28.217 1.00 54.22 298 PRO A C 1
ATOM 2414 O O . PRO A 1 298 ? 62.220 -9.514 -28.381 1.00 54.22 298 PRO A O 1
ATOM 2417 N N . SER A 1 299 ? 60.884 -10.793 -27.073 1.00 44.78 299 SER A N 1
ATOM 2418 C CA . SER A 1 299 ? 61.784 -11.267 -26.019 1.00 44.78 299 SER A CA 1
ATOM 2419 C C . SER A 1 299 ? 61.976 -10.434 -24.745 1.00 44.78 299 SER A C 1
ATOM 2421 O O . SER A 1 299 ? 62.348 -9.268 -24.742 1.00 44.78 299 SER A O 1
ATOM 2423 N N . ASN A 1 300 ? 61.847 -11.211 -23.663 1.00 41.56 300 ASN A N 1
ATOM 2424 C CA . ASN A 1 300 ? 62.540 -11.156 -22.381 1.00 41.56 300 ASN A CA 1
ATOM 2425 C C . ASN A 1 300 ? 62.104 -10.150 -21.309 1.00 41.56 300 ASN A C 1
ATOM 2427 O O . ASN A 1 300 ? 62.578 -9.026 -21.240 1.00 41.56 300 ASN A O 1
ATOM 2431 N N . GLY A 1 301 ? 61.436 -10.711 -20.293 1.00 38.34 301 GLY A N 1
ATOM 2432 C CA . GLY A 1 301 ? 61.987 -10.641 -18.938 1.00 38.34 301 GLY A CA 1
ATOM 2433 C C . GLY A 1 301 ? 61.023 -10.203 -17.837 1.00 38.34 301 GLY A C 1
ATOM 2434 O O . GLY A 1 301 ? 60.796 -9.022 -17.649 1.00 38.34 301 GLY A O 1
ATOM 2435 N N . LYS A 1 302 ? 60.564 -11.183 -17.042 1.00 45.41 302 LYS A N 1
ATOM 2436 C CA . LYS A 1 302 ? 60.506 -11.155 -15.563 1.00 45.41 302 LYS A CA 1
ATOM 2437 C C . LYS A 1 302 ? 60.207 -9.796 -14.883 1.00 45.41 302 LYS A C 1
ATOM 2439 O O . LYS A 1 302 ? 61.139 -9.023 -14.701 1.00 45.41 302 LYS A O 1
ATOM 2444 N N . ARG A 1 303 ? 59.032 -9.653 -14.243 1.00 39.28 303 ARG A N 1
ATOM 2445 C CA . ARG A 1 303 ? 58.822 -9.742 -12.766 1.00 39.28 303 ARG A CA 1
ATOM 2446 C C . ARG A 1 303 ? 57.567 -8.998 -12.266 1.00 39.28 303 ARG A C 1
ATOM 2448 O O . ARG A 1 303 ? 57.251 -7.925 -12.751 1.00 39.28 303 ARG A O 1
ATOM 2455 N N . SER A 1 304 ? 56.977 -9.603 -11.222 1.00 42.09 304 SER A N 1
ATOM 2456 C CA . SER A 1 304 ? 56.206 -9.049 -10.081 1.00 42.09 304 SER A CA 1
ATOM 2457 C C . SER A 1 304 ? 55.026 -8.112 -10.374 1.00 42.09 304 SER A C 1
ATOM 2459 O O . SER A 1 304 ? 55.213 -7.014 -10.869 1.00 42.09 304 SER A O 1
ATOM 2461 N N . SER A 1 305 ? 53.773 -8.485 -10.093 1.00 50.41 305 SER A N 1
ATOM 2462 C CA . SER A 1 305 ? 53.174 -8.636 -8.748 1.00 50.41 305 SER A CA 1
ATOM 2463 C C . SER A 1 305 ? 53.423 -7.443 -7.821 1.00 50.41 305 SER A C 1
ATOM 2465 O O . SER A 1 305 ? 54.365 -7.475 -7.034 1.00 50.41 305 SER A O 1
ATOM 2467 N N . SER A 1 306 ? 52.495 -6.486 -7.825 1.00 40.69 306 SER A N 1
ATOM 2468 C CA . SER A 1 306 ? 52.014 -5.831 -6.602 1.00 40.69 306 SER A CA 1
ATOM 2469 C C . SER A 1 306 ? 50.717 -5.073 -6.887 1.00 40.69 306 SER A C 1
ATOM 2471 O O . SER A 1 306 ? 50.705 -4.075 -7.603 1.00 40.69 306 SER A O 1
ATOM 2473 N N . HIS A 1 307 ? 49.621 -5.565 -6.309 1.00 49.09 307 HIS A N 1
ATOM 2474 C CA . HIS A 1 307 ? 48.460 -4.752 -5.973 1.00 49.09 307 HIS A CA 1
ATOM 2475 C C . HIS A 1 307 ? 48.894 -3.593 -5.066 1.00 49.09 307 HIS A C 1
ATOM 2477 O O . HIS A 1 307 ? 49.455 -3.830 -3.999 1.00 49.09 307 HIS A O 1
ATOM 2483 N N . SER A 1 308 ? 48.568 -2.362 -5.444 1.00 42.31 308 SER A N 1
ATOM 2484 C CA . SER A 1 308 ? 48.452 -1.243 -4.506 1.00 42.31 308 SER A CA 1
ATOM 2485 C C . SER A 1 308 ? 47.233 -0.416 -4.900 1.00 42.31 308 SER A C 1
ATOM 2487 O O . SER A 1 308 ? 47.321 0.577 -5.619 1.00 42.31 308 SER A O 1
ATOM 2489 N N . ARG A 1 309 ? 46.069 -0.899 -4.463 1.00 43.72 309 ARG A N 1
ATOM 2490 C CA . ARG A 1 309 ? 44.818 -0.146 -4.420 1.00 43.72 309 ARG A CA 1
ATOM 2491 C C . ARG A 1 309 ? 44.978 0.872 -3.290 1.00 43.72 309 ARG A C 1
ATOM 2493 O O . ARG A 1 309 ? 44.939 0.500 -2.123 1.00 43.72 309 ARG A O 1
ATOM 2500 N N . SER A 1 310 ? 45.263 2.123 -3.632 1.00 42.59 310 SER A N 1
ATOM 2501 C CA . SER A 1 310 ? 45.275 3.227 -2.676 1.00 42.59 310 SER A CA 1
ATOM 2502 C C . SER A 1 310 ? 43.832 3.543 -2.286 1.00 42.59 310 SER A C 1
ATOM 2504 O O . SER A 1 310 ? 43.123 4.239 -3.013 1.00 42.59 310 SER A O 1
ATOM 2506 N N . GLU A 1 311 ? 43.383 2.980 -1.169 1.00 50.19 311 GLU A N 1
ATOM 2507 C CA . GLU A 1 311 ? 42.180 3.432 -0.478 1.00 50.19 311 GLU A CA 1
ATOM 2508 C C . GLU A 1 311 ? 42.481 4.797 0.144 1.00 50.19 311 GLU A C 1
ATOM 2510 O O . GLU A 1 311 ? 43.278 4.923 1.071 1.00 50.19 311 GLU A O 1
ATOM 2515 N N . ILE A 1 312 ? 41.883 5.839 -0.429 1.00 61.31 312 ILE A N 1
ATOM 2516 C CA . ILE A 1 312 ? 41.804 7.158 0.191 1.00 61.31 312 ILE A CA 1
ATOM 2517 C C . ILE A 1 312 ? 40.753 7.028 1.304 1.00 61.31 312 ILE A C 1
ATOM 2519 O O . ILE A 1 312 ? 39.611 6.682 0.987 1.00 61.31 312 ILE A O 1
ATOM 2523 N N . PRO A 1 313 ? 41.085 7.269 2.585 1.00 59.12 313 PRO A N 1
ATOM 2524 C CA . PRO A 1 313 ? 40.083 7.291 3.639 1.00 59.12 313 PRO A CA 1
ATOM 2525 C C . PRO A 1 313 ? 39.180 8.500 3.396 1.00 59.12 313 PRO A C 1
ATOM 2527 O O . PRO A 1 313 ? 39.650 9.637 3.391 1.00 59.12 313 PRO A O 1
ATOM 2530 N N . LEU A 1 314 ? 37.892 8.255 3.167 1.00 52.44 314 LEU A N 1
ATOM 2531 C CA . LEU A 1 314 ? 36.883 9.307 3.175 1.00 52.44 314 LEU A CA 1
ATOM 2532 C C . LEU A 1 314 ? 36.797 9.843 4.608 1.00 52.44 314 LEU A C 1
ATOM 2534 O O . LEU A 1 314 ? 36.325 9.152 5.510 1.00 52.44 314 LEU A O 1
ATOM 2538 N N . THR A 1 315 ? 37.304 11.054 4.828 1.00 56.34 315 THR A N 1
ATOM 2539 C CA . THR A 1 315 ? 37.055 11.814 6.054 1.00 56.34 315 THR A CA 1
ATOM 2540 C C . THR A 1 315 ? 35.555 12.040 6.182 1.00 56.34 315 THR A C 1
ATOM 2542 O O . THR A 1 315 ? 34.934 12.591 5.273 1.00 56.34 315 THR A O 1
ATOM 2545 N N . ALA A 1 316 ? 34.984 11.579 7.295 1.00 63.91 316 ALA A N 1
ATOM 2546 C CA . ALA A 1 316 ? 33.601 11.839 7.658 1.00 63.91 316 ALA A CA 1
ATOM 2547 C C . ALA A 1 316 ? 33.347 13.352 7.661 1.00 63.91 316 ALA A C 1
ATOM 2549 O O . ALA A 1 316 ? 34.132 14.118 8.223 1.00 63.91 316 ALA A O 1
ATOM 2550 N N . ILE A 1 317 ? 32.270 13.762 6.996 1.00 57.28 317 ILE A N 1
ATOM 2551 C CA . ILE A 1 317 ? 31.746 15.122 7.059 1.00 57.28 317 ILE A CA 1
ATOM 2552 C C . ILE A 1 317 ? 31.221 15.288 8.485 1.00 57.28 317 ILE A C 1
ATOM 2554 O O . ILE A 1 317 ? 30.311 14.572 8.894 1.00 57.28 317 ILE A O 1
ATOM 2558 N N . VAL A 1 318 ? 31.870 16.154 9.259 1.00 64.25 318 VAL A N 1
ATOM 2559 C CA . VAL A 1 318 ? 31.368 16.593 10.561 1.00 64.25 318 VAL A CA 1
ATOM 2560 C C . VAL A 1 318 ? 30.213 17.538 10.255 1.00 64.25 318 VAL A C 1
ATOM 2562 O O . VAL A 1 318 ? 30.429 18.564 9.614 1.00 64.25 318 VAL A O 1
ATOM 2565 N N . GLU A 1 319 ? 28.998 17.141 10.623 1.00 63.03 319 GLU A N 1
ATOM 2566 C CA . GLU A 1 319 ? 27.828 18.017 10.597 1.00 63.03 319 GLU A CA 1
ATOM 2567 C C . GLU A 1 319 ? 28.109 19.180 11.559 1.00 63.03 319 GLU A C 1
ATOM 2569 O O . GLU A 1 319 ? 28.406 18.965 12.734 1.00 63.03 319 GLU A O 1
ATOM 2574 N N . GLU A 1 320 ? 28.145 20.402 11.027 1.00 58.19 320 GLU A N 1
ATOM 2575 C CA . GLU A 1 320 ? 28.229 21.617 11.833 1.00 58.19 320 GLU A CA 1
ATOM 2576 C C . GLU A 1 320 ? 26.864 21.823 12.503 1.00 58.19 320 GLU A C 1
ATOM 2578 O O . GLU A 1 320 ? 25.847 21.909 11.816 1.00 58.19 320 GLU A O 1
ATOM 2583 N N . ASP A 1 321 ? 26.847 21.851 13.839 1.00 58.12 321 ASP A N 1
ATOM 2584 C CA . ASP A 1 321 ? 25.652 22.094 14.650 1.00 58.12 321 ASP A CA 1
ATOM 2585 C C . ASP A 1 321 ? 25.013 23.449 14.269 1.00 58.12 321 ASP A C 1
ATOM 2587 O O . ASP A 1 321 ? 25.621 24.508 14.435 1.00 58.12 321 ASP A O 1
ATOM 2591 N N . GLU A 1 322 ? 23.773 23.423 13.765 1.00 62.44 322 GLU A N 1
ATOM 2592 C CA . GLU A 1 322 ? 23.011 24.598 13.294 1.00 62.44 322 GLU A CA 1
ATOM 2593 C C . GLU A 1 322 ? 22.441 25.491 14.426 1.00 62.44 322 GLU A C 1
ATOM 2595 O O . GLU A 1 322 ? 21.584 26.341 14.178 1.00 62.44 322 GLU A O 1
ATOM 2600 N N . ASP A 1 323 ? 22.913 25.356 15.669 1.00 62.69 323 ASP A N 1
ATOM 2601 C CA . ASP A 1 323 ? 22.302 26.019 16.836 1.00 62.69 323 ASP A CA 1
ATOM 2602 C C . ASP A 1 323 ? 22.807 27.453 17.120 1.00 62.69 323 ASP A C 1
ATOM 2604 O O . ASP A 1 323 ? 22.306 28.113 18.030 1.00 62.69 323 ASP A O 1
ATOM 2608 N N . ASP A 1 324 ? 23.740 27.989 16.326 1.00 63.09 324 ASP A N 1
ATOM 2609 C CA . ASP A 1 324 ? 24.364 29.306 16.561 1.00 63.09 324 ASP A CA 1
ATOM 2610 C C . ASP A 1 324 ? 23.896 30.397 15.571 1.00 63.09 324 ASP A C 1
ATOM 2612 O O . ASP A 1 324 ? 24.691 31.143 14.993 1.00 63.09 324 ASP A O 1
ATOM 2616 N N . TYR A 1 325 ? 22.577 30.538 15.378 1.00 63.44 325 TYR A N 1
ATOM 2617 C CA . TYR A 1 325 ? 21.997 31.711 14.701 1.00 63.44 325 TYR A CA 1
ATOM 2618 C C . TYR A 1 325 ? 21.417 32.725 15.707 1.00 63.44 325 TYR A C 1
ATOM 2620 O O . TYR A 1 325 ? 20.303 32.545 16.206 1.00 63.44 325 TYR A O 1
ATOM 2628 N N . PRO A 1 326 ? 22.119 33.842 15.989 1.00 69.81 326 PRO A N 1
ATOM 2629 C CA . PRO A 1 326 ? 21.630 34.880 16.882 1.00 69.81 326 PRO A CA 1
ATOM 2630 C C . PRO A 1 326 ? 20.727 35.846 16.108 1.00 69.81 326 PRO A C 1
ATOM 2632 O O . PRO A 1 326 ? 21.178 36.861 15.580 1.00 69.81 326 PRO A O 1
ATOM 2635 N N . PHE A 1 327 ? 19.429 35.557 16.066 1.00 50.09 327 PHE A N 1
ATOM 2636 C CA . PHE A 1 327 ? 18.425 36.584 15.790 1.00 50.09 327 PHE A CA 1
ATOM 2637 C C . PHE A 1 327 ? 17.741 36.982 17.096 1.00 50.09 327 PHE A C 1
ATOM 2639 O O . PHE A 1 327 ? 16.670 36.490 17.443 1.00 50.09 327 PHE A O 1
ATOM 2646 N N . GLY A 1 328 ? 18.403 37.882 17.819 1.00 62.56 328 GLY A N 1
ATOM 2647 C CA . GLY A 1 328 ? 17.824 38.659 18.904 1.00 62.56 328 GLY A CA 1
ATOM 2648 C C . GLY A 1 328 ? 18.300 40.102 18.796 1.00 62.56 328 GLY A C 1
ATOM 2649 O O . GLY A 1 328 ? 19.442 40.381 19.150 1.00 62.56 328 GLY A O 1
ATOM 2650 N N . ASP A 1 329 ? 17.459 40.958 18.212 1.00 55.25 329 ASP A N 1
ATOM 2651 C CA . ASP A 1 329 ? 17.023 42.253 18.770 1.00 55.25 329 ASP A CA 1
ATOM 2652 C C . ASP A 1 329 ? 15.966 42.919 17.871 1.00 55.25 329 ASP A C 1
ATOM 2654 O O . ASP A 1 329 ? 16.191 43.028 16.640 1.00 55.25 329 ASP A O 1
#

pLDDT: mean 83.79, std 17.95, range [38.34, 98.56]

Sequence (329 aa):
MFCKSGYLGCARGVDDLRCINDRLNAEVVEQINESQELMMINSFARESNEYQFKTCIQERISDIASWRWVFEDLSKRLHEAIEALKYEHNALRVVVERIVGEIEDHSSDASRPGALCPMTDPVEKAILEVRGARVRLSIIAQSHAAKVDAAIRRRLHVNTSKLEELYWQREEAIKDIKSLEEEQITTEKNLLETMKQENLVAARIADRTLRPPGELTKDEVDRRLRNELGRLRHFMKHLRSNLDRINSLQNHLVESIARMDCYAEDISQVVRLDQDRMRLRLDEDNKSDSQTSTAPTPSNGKRSSSHSRSEIPLTAIVEEDEDDYPFGD

Foldseek 3Di:
DDDPPDPDDDCVVVVVVVVVVVVVVVVVVVVVVVVVVVVVVVVVVVVVVVVVVVVVVVVVVVVVVVVVVVVVVVVVVVVVVVVVVVVVVVVVVVVVVVVVVVCVVCVVVVVDPDDDDPDDDVVVVVVVVVVVVVVVVVVVVVVVVVVVLVVLVVLLVVLVVVLVVLVVVLVVLVVVLVVLVVVLVVLVVVLVVLVVVLVVLVVVLVVLVPDDPVNNDPDPVNVVSVVSNVVSVVVSVVSVVVNVVSVVSSVVSVVVSVVSVVVSVVSVVVSVVSVVVSVVVVVVVVVVPPPPDPDDDDDDDDDDDDDDPPDDDDDDDDPDPPPPDDPDD

Organism: NCBI:txid40085

Secondary structure (DSSP, 8-state):
----------THHHHHHHHHHHHHHHHHHHHHHHHHHHHHHHHHHHHHHHHHHHHHHHHHHHHHHHHHHHHHHHHHHHHHHHHHHHHHHHHHHHHHHHHHHHHHHHHHHTTS------SS-HHHHHHHHHHHHHHHHHHHHHHHHHHHHHHHHHHHHHHHHHHHHHHHHHHHHHHHHHHHHHHHHHHHHHHHHHHHHHHHHHHHHHHHHTS-TTS----HHHHHHHHHHHHHHHHHHHHHHHHHHHHHHHHHHHHHHHHHHHHHHHHHHHHHHHHHHHHHHHHHHHHHTTS---------------------------PPPTT------

Radius of gyration: 45.86 Å; chains: 1; bounding box: 138×58×130 Å